Protein AF-A0A931EL12-F1 (afdb_monomer_lite)

pLDDT: mean 86.2, std 15.61, range [46.28, 98.62]

Structure (mmCIF, N/CA/C/O backbone):
data_AF-A0A931EL12-F1
#
_entry.id   AF-A0A931EL12-F1
#
loop_
_atom_site.group_PDB
_atom_site.id
_atom_site.type_symbol
_atom_site.label_atom_id
_atom_site.label_alt_id
_atom_site.label_comp_id
_atom_site.label_asym_id
_atom_site.label_entity_id
_atom_site.label_seq_id
_atom_site.pdbx_PDB_ins_code
_atom_site.Cartn_x
_atom_site.Cartn_y
_atom_site.Cartn_z
_atom_site.occupancy
_atom_site.B_iso_or_equiv
_atom_site.auth_seq_id
_atom_site.auth_comp_id
_atom_site.auth_asym_id
_atom_site.auth_atom_id
_atom_site.pdbx_PDB_model_num
ATOM 1 N N . MET A 1 1 ? -19.578 -13.852 19.126 1.00 72.12 1 MET A N 1
ATOM 2 C CA . MET A 1 1 ? -18.743 -13.034 20.044 1.00 72.12 1 MET A CA 1
ATOM 3 C C . MET A 1 1 ? -18.008 -11.890 19.328 1.00 72.12 1 MET A C 1
ATOM 5 O O . MET A 1 1 ? -18.066 -10.767 19.811 1.00 72.12 1 MET A O 1
ATOM 9 N N . ILE A 1 2 ? -17.387 -12.136 18.164 1.00 74.75 2 ILE A N 1
ATOM 10 C CA . ILE A 1 2 ? -16.619 -11.142 17.377 1.00 74.75 2 ILE A CA 1
ATOM 11 C C . ILE A 1 2 ? -17.469 -9.936 16.937 1.00 74.75 2 ILE A C 1
ATOM 13 O O . ILE A 1 2 ? -17.085 -8.797 17.186 1.00 74.75 2 ILE A O 1
ATOM 17 N N . LEU A 1 3 ? -18.669 -10.174 16.395 1.00 79.19 3 LEU A N 1
ATOM 18 C CA . LEU A 1 3 ? -19.558 -9.110 15.905 1.00 79.19 3 LEU A CA 1
ATOM 19 C C . LEU A 1 3 ? -19.953 -8.095 16.994 1.00 79.19 3 LEU A C 1
ATOM 21 O O . LEU A 1 3 ? -19.981 -6.896 16.745 1.00 79.19 3 LEU A O 1
ATOM 25 N N . LYS A 1 4 ? -20.195 -8.562 18.228 1.00 79.12 4 LYS A N 1
ATOM 26 C CA . LYS A 1 4 ? -20.533 -7.694 19.372 1.00 79.12 4 LYS A CA 1
ATOM 27 C C . LYS A 1 4 ? -19.355 -6.801 19.773 1.00 79.12 4 LYS A C 1
ATOM 29 O O . LYS A 1 4 ? -19.546 -5.616 20.028 1.00 79.12 4 LYS A O 1
ATOM 34 N N . ARG A 1 5 ? -18.136 -7.357 19.796 1.00 79.25 5 ARG A N 1
ATOM 35 C CA . ARG A 1 5 ? -16.899 -6.594 20.040 1.00 79.25 5 ARG A CA 1
ATOM 36 C C . ARG A 1 5 ? -16.675 -5.543 18.959 1.00 79.25 5 ARG A C 1
ATOM 38 O O . ARG A 1 5 ? -16.351 -4.407 19.284 1.00 79.25 5 ARG A O 1
ATOM 45 N N . TRP A 1 6 ? -16.895 -5.914 17.702 1.00 78.38 6 TRP A N 1
ATOM 46 C CA . TRP A 1 6 ? -16.749 -5.013 16.568 1.00 78.38 6 TRP A CA 1
ATOM 47 C C . TRP A 1 6 ? -17.763 -3.867 16.613 1.00 78.38 6 TRP A C 1
ATOM 49 O O . TRP A 1 6 ? -17.378 -2.706 16.555 1.00 78.38 6 TRP A O 1
ATOM 59 N N . PHE A 1 7 ? -19.041 -4.165 16.854 1.00 83.81 7 PHE A N 1
ATOM 60 C CA . PHE A 1 7 ? -20.078 -3.139 16.981 1.00 83.81 7 PHE A CA 1
ATOM 61 C C . PHE A 1 7 ? -19.820 -2.202 18.170 1.00 83.81 7 PHE A C 1
ATOM 63 O O . PHE A 1 7 ? -19.961 -0.987 18.055 1.00 83.81 7 PHE A O 1
ATOM 70 N N . SER A 1 8 ? -19.367 -2.751 19.303 1.00 81.19 8 SER A N 1
ATOM 71 C CA . SER A 1 8 ? -18.950 -1.953 20.461 1.00 81.19 8 SER A CA 1
ATOM 72 C C . SER A 1 8 ? -17.761 -1.048 20.138 1.00 81.19 8 SER A C 1
ATOM 74 O O . SER A 1 8 ? -17.713 0.085 20.613 1.00 81.19 8 SER A O 1
ATOM 76 N N . TYR A 1 9 ? -16.807 -1.534 19.345 1.00 82.31 9 TYR A N 1
ATOM 77 C CA . TYR A 1 9 ? -15.652 -0.761 18.911 1.00 82.31 9 TYR A CA 1
ATOM 78 C C . TYR A 1 9 ? -16.047 0.371 17.960 1.00 82.31 9 TYR A C 1
ATOM 80 O O . TYR A 1 9 ? -15.656 1.513 18.186 1.00 82.31 9 TYR A O 1
ATOM 88 N N . LEU A 1 10 ? -16.876 0.089 16.951 1.00 82.06 10 LEU A N 1
ATOM 89 C CA . LEU A 1 10 ? -17.378 1.112 16.032 1.00 82.06 10 LEU A CA 1
ATOM 90 C C . LEU A 1 10 ? -18.207 2.169 16.756 1.00 82.06 10 LEU A C 1
ATOM 92 O O . LEU A 1 10 ? -18.017 3.357 16.516 1.00 82.06 10 LEU A O 1
ATOM 96 N N . LYS A 1 11 ? -19.071 1.750 17.690 1.00 82.06 11 LYS A N 1
ATOM 97 C CA . LYS A 1 11 ? -19.834 2.678 18.529 1.00 82.06 11 LYS A CA 1
ATOM 98 C C . LYS A 1 11 ? -18.901 3.567 19.350 1.00 82.06 11 LYS A C 1
ATOM 100 O O . LYS A 1 11 ? -19.123 4.768 19.412 1.00 82.06 11 LYS A O 1
ATOM 105 N N . LYS A 1 12 ? -17.840 3.000 19.939 1.00 80.88 12 LYS A N 1
ATOM 106 C CA . LYS A 1 12 ? -16.823 3.778 20.662 1.00 80.88 12 LYS A CA 1
ATOM 107 C C . LYS A 1 12 ? -16.151 4.795 19.736 1.00 80.88 12 LYS A C 1
ATOM 109 O O . LYS A 1 12 ? -16.071 5.961 20.098 1.00 80.88 12 LYS A O 1
ATOM 114 N N . LEU A 1 13 ? -15.718 4.378 18.543 1.00 80.44 13 LEU A N 1
ATOM 115 C CA . LEU A 1 13 ? -15.063 5.272 17.588 1.00 80.44 13 LEU A CA 1
ATOM 116 C C . LEU A 1 13 ? -15.970 6.409 17.119 1.00 80.44 13 LEU A C 1
ATOM 118 O O . LEU A 1 13 ? -15.533 7.554 17.144 1.00 80.44 13 LEU A O 1
ATOM 122 N N . GLY A 1 14 ? -17.220 6.111 16.757 1.00 76.19 14 GLY A N 1
ATOM 123 C CA . GLY A 1 14 ? -18.193 7.116 16.319 1.00 76.19 14 GLY A CA 1
ATOM 124 C C . GLY A 1 14 ? -18.569 8.133 17.401 1.00 76.19 14 GLY A C 1
ATOM 125 O O . GLY A 1 14 ? -19.022 9.220 17.074 1.00 76.19 14 GLY A O 1
ATOM 126 N N . VAL A 1 15 ? -18.360 7.802 18.679 1.00 78.94 15 VAL A N 1
ATOM 127 C CA . VAL A 1 15 ? -18.506 8.749 19.798 1.00 78.94 15 VAL A CA 1
ATOM 128 C C . VAL A 1 15 ? -17.236 9.584 19.988 1.00 78.94 15 VAL A C 1
ATOM 130 O O . VAL A 1 15 ? -17.320 10.742 20.381 1.00 78.94 15 VAL A O 1
ATOM 133 N N . THR A 1 16 ? -16.055 9.017 19.722 1.00 79.62 16 THR A N 1
ATOM 134 C CA . THR A 1 16 ? -14.771 9.715 19.914 1.00 79.62 16 THR A CA 1
ATOM 135 C C . THR A 1 16 ? -14.327 10.570 18.732 1.00 79.62 16 THR A C 1
ATOM 137 O O . THR A 1 16 ? -13.485 11.445 18.909 1.00 79.62 16 THR A O 1
ATOM 140 N N . GLU A 1 17 ? -14.833 10.307 17.528 1.00 82.94 17 GLU A N 1
ATOM 141 C CA . GLU A 1 17 ? -14.405 10.986 16.307 1.00 82.94 17 GLU A CA 1
ATOM 142 C C . GLU A 1 17 ? -15.559 11.678 15.588 1.00 82.94 17 GLU A C 1
ATOM 144 O O . GLU A 1 17 ? -16.673 11.152 15.573 1.00 82.94 17 GLU A O 1
ATOM 149 N N . PRO A 1 18 ? -15.287 12.798 14.892 1.00 89.19 18 PRO A N 1
ATOM 150 C CA . PRO A 1 18 ? -16.234 13.352 13.936 1.00 89.19 18 PRO A CA 1
ATOM 151 C C . PRO A 1 18 ? -16.631 12.304 12.886 1.00 89.19 18 PRO A C 1
ATOM 153 O O . PRO A 1 18 ? -15.774 11.574 12.375 1.00 89.19 18 PRO A O 1
ATOM 156 N N . HIS A 1 19 ? -17.912 12.280 12.504 1.00 88.31 19 HIS A N 1
ATOM 157 C CA . HIS A 1 19 ? -18.461 11.330 11.526 1.00 88.31 19 HIS A CA 1
ATOM 158 C C . HIS A 1 19 ? -17.646 11.260 10.223 1.00 88.31 19 HIS A C 1
ATOM 160 O O . HIS A 1 19 ? -17.407 10.168 9.705 1.00 88.31 19 HIS A O 1
ATOM 166 N N . THR A 1 20 ? -17.162 12.402 9.726 1.00 91.00 20 THR A N 1
ATOM 167 C CA . THR A 1 20 ? -16.339 12.480 8.511 1.00 91.00 20 THR A CA 1
ATOM 16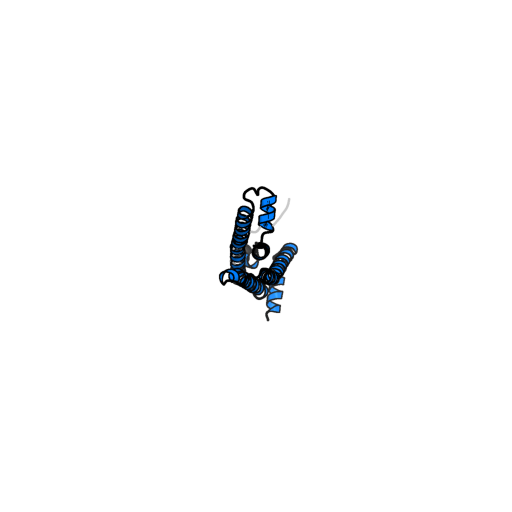8 C C . THR A 1 20 ? -15.018 11.726 8.656 1.00 91.00 20 THR A C 1
ATOM 170 O O . THR A 1 20 ? -14.672 10.931 7.788 1.00 91.00 20 THR A O 1
ATOM 173 N N . THR A 1 21 ? -14.286 11.916 9.759 1.00 91.94 21 THR A N 1
ATOM 174 C CA . THR A 1 21 ? -12.999 11.238 10.000 1.00 91.94 21 THR A CA 1
ATOM 175 C C . THR A 1 21 ? -13.186 9.730 10.105 1.00 91.94 21 THR A C 1
ATOM 177 O O . THR A 1 21 ? -12.439 8.967 9.489 1.00 91.94 21 THR A O 1
ATOM 180 N N . PHE A 1 22 ? -14.221 9.303 10.833 1.00 91.06 22 PHE A N 1
ATOM 181 C CA . PHE A 1 22 ? -14.584 7.896 10.938 1.00 91.06 22 PHE A CA 1
ATOM 182 C C . PHE A 1 22 ? -14.876 7.296 9.555 1.00 91.06 22 PHE A C 1
ATOM 184 O O . PHE A 1 22 ? -14.331 6.243 9.217 1.00 91.06 22 PHE A O 1
ATOM 191 N N . PHE A 1 23 ? -15.683 7.974 8.734 1.00 93.25 23 PHE A N 1
ATOM 192 C CA . PHE A 1 23 ? -16.016 7.523 7.383 1.00 93.25 23 PHE A CA 1
ATOM 193 C C . PHE A 1 23 ? -14.776 7.420 6.487 1.00 93.25 23 PHE A C 1
ATOM 195 O O . PHE A 1 23 ? -14.502 6.349 5.945 1.00 93.25 23 PHE A O 1
ATOM 202 N N . LEU A 1 24 ? -13.978 8.489 6.392 1.00 96.19 24 LEU A N 1
ATOM 203 C CA . LEU A 1 24 ? -12.773 8.530 5.556 1.00 96.19 24 LEU A CA 1
ATOM 204 C C . LEU A 1 24 ? -11.770 7.438 5.928 1.00 96.19 24 LEU A C 1
ATOM 206 O O . LEU A 1 24 ? -11.179 6.816 5.048 1.00 96.19 24 LEU A O 1
ATOM 210 N N . ARG A 1 25 ? -11.614 7.150 7.223 1.00 94.69 25 ARG A N 1
ATOM 211 C CA . ARG A 1 25 ? -10.752 6.068 7.698 1.00 94.69 25 ARG A CA 1
ATOM 212 C C . ARG A 1 25 ? -11.196 4.708 7.154 1.00 94.69 25 ARG A C 1
ATOM 214 O O . ARG A 1 25 ? -10.366 3.937 6.676 1.00 94.69 25 ARG A O 1
ATOM 221 N N . HIS A 1 26 ? -12.487 4.401 7.222 1.00 94.12 26 HIS A N 1
ATOM 222 C CA . HIS A 1 26 ? -13.002 3.113 6.754 1.00 94.12 26 HIS A CA 1
ATOM 223 C C . HIS A 1 26 ? -12.994 3.015 5.228 1.00 94.12 26 HIS A C 1
ATOM 225 O O . HIS A 1 26 ? -12.677 1.951 4.702 1.00 94.12 26 HIS A O 1
ATOM 231 N N . VAL A 1 27 ? -13.245 4.122 4.522 1.00 97.44 27 VAL A N 1
ATOM 232 C CA . VAL A 1 27 ? -13.061 4.197 3.066 1.00 97.44 27 VAL A CA 1
ATOM 233 C C . VAL A 1 27 ? -11.605 3.923 2.694 1.00 97.44 27 VAL A C 1
ATOM 235 O O . VAL A 1 27 ? -11.354 3.086 1.833 1.00 97.44 27 VAL A O 1
ATOM 238 N N . ALA A 1 28 ? -10.637 4.544 3.375 1.00 98.00 28 ALA A N 1
ATOM 239 C CA . ALA A 1 28 ? -9.219 4.289 3.130 1.00 98.00 28 ALA A CA 1
ATOM 240 C C . ALA A 1 28 ? -8.856 2.810 3.340 1.00 98.00 28 ALA A C 1
ATOM 242 O O . ALA A 1 28 ? -8.172 2.224 2.504 1.00 98.00 28 ALA A O 1
ATOM 243 N N . LEU A 1 29 ? -9.359 2.182 4.409 1.00 97.94 29 LEU A N 1
ATOM 244 C CA . LEU A 1 29 ? -9.127 0.758 4.668 1.00 97.94 29 LEU A CA 1
ATOM 245 C C . LEU A 1 29 ? -9.777 -0.146 3.606 1.00 97.94 29 LEU A C 1
ATOM 247 O O . LEU A 1 29 ? -9.169 -1.129 3.190 1.00 97.94 29 LEU A O 1
ATOM 251 N N . ALA A 1 30 ? -10.986 0.188 3.148 1.00 97.88 30 ALA A N 1
ATOM 252 C CA . ALA A 1 30 ? -11.682 -0.556 2.100 1.00 97.88 30 ALA A CA 1
ATOM 253 C C . ALA A 1 30 ? -10.955 -0.453 0.751 1.00 97.88 30 ALA A C 1
ATOM 255 O O . ALA A 1 30 ? -10.761 -1.464 0.080 1.00 97.88 30 ALA A O 1
ATOM 256 N N . LEU A 1 31 ? -10.491 0.746 0.385 1.00 98.38 31 LEU A N 1
ATOM 257 C CA . LEU A 1 31 ? -9.684 0.962 -0.816 1.00 98.38 31 LEU A CA 1
ATOM 258 C C . LEU A 1 31 ? -8.333 0.242 -0.727 1.00 98.38 31 LEU A C 1
ATOM 260 O O . LEU A 1 31 ? -7.896 -0.346 -1.714 1.00 98.38 31 LEU A O 1
ATOM 264 N N . ALA A 1 32 ? -7.699 0.229 0.451 1.00 98.31 32 ALA A N 1
ATOM 265 C CA . ALA A 1 32 ? -6.475 -0.535 0.685 1.00 98.31 32 ALA A CA 1
ATOM 266 C C . ALA A 1 32 ? -6.709 -2.039 0.485 1.00 98.31 32 ALA A C 1
ATOM 268 O O . ALA A 1 32 ? -5.911 -2.702 -0.172 1.00 98.31 32 ALA A O 1
ATOM 269 N N . LEU A 1 33 ? -7.817 -2.576 1.004 1.00 98.12 33 LEU A N 1
ATOM 270 C CA . LEU A 1 33 ? -8.162 -3.985 0.829 1.00 98.12 33 LEU A CA 1
ATOM 271 C C . LEU A 1 33 ? -8.435 -4.319 -0.637 1.00 98.12 33 LEU A C 1
ATOM 273 O O . LEU A 1 33 ? -7.902 -5.300 -1.143 1.00 98.12 33 LEU A O 1
ATOM 277 N N . LEU A 1 34 ? -9.226 -3.495 -1.328 1.00 98.12 34 LEU A N 1
ATOM 278 C CA . LEU A 1 34 ? -9.523 -3.688 -2.745 1.00 98.12 34 LEU A CA 1
ATOM 279 C C . LEU A 1 34 ? -8.237 -3.704 -3.581 1.00 98.12 34 LEU A C 1
ATOM 281 O O . LEU A 1 34 ? -8.016 -4.639 -4.346 1.00 98.12 34 LEU A O 1
ATOM 285 N N . ALA A 1 35 ? -7.360 -2.715 -3.393 1.00 97.62 35 ALA A N 1
ATOM 286 C CA . ALA A 1 35 ? -6.086 -2.651 -4.102 1.00 97.62 35 ALA A CA 1
ATOM 287 C C . ALA A 1 35 ? -5.178 -3.853 -3.772 1.00 97.62 35 ALA A C 1
ATOM 289 O O . ALA A 1 35 ? -4.585 -4.438 -4.680 1.00 97.62 35 ALA A O 1
ATOM 290 N N . ALA A 1 36 ? -5.113 -4.281 -2.506 1.00 97.56 36 ALA A N 1
ATOM 291 C CA . ALA A 1 36 ? -4.348 -5.461 -2.103 1.00 97.56 36 ALA A CA 1
ATOM 292 C C . ALA A 1 36 ? -4.868 -6.753 -2.756 1.00 97.56 36 ALA A C 1
ATOM 294 O O . ALA A 1 36 ? -4.066 -7.599 -3.136 1.00 97.56 36 ALA A O 1
ATOM 295 N N . LEU A 1 37 ? -6.186 -6.901 -2.925 1.00 96.62 37 LEU A N 1
ATOM 296 C CA . LEU A 1 37 ? -6.796 -8.067 -3.574 1.00 96.62 37 LEU A CA 1
ATOM 297 C C . LEU A 1 37 ? -6.643 -8.060 -5.101 1.00 96.62 37 LEU A C 1
ATOM 299 O O . LEU A 1 37 ? -6.545 -9.130 -5.699 1.00 96.62 37 LEU A O 1
ATOM 303 N N . LEU A 1 38 ? -6.596 -6.884 -5.732 1.00 95.94 38 LEU A N 1
ATOM 304 C CA . LEU A 1 38 ? -6.380 -6.761 -7.179 1.00 95.94 38 LEU A CA 1
ATOM 305 C C . LEU A 1 38 ? -4.901 -6.896 -7.575 1.00 95.94 38 LEU A C 1
ATOM 307 O O . LEU A 1 38 ? -4.600 -7.377 -8.663 1.00 95.94 38 LEU A O 1
ATOM 311 N N . THR A 1 39 ? -3.968 -6.546 -6.686 1.00 95.75 39 THR A N 1
ATOM 312 C CA . THR A 1 39 ? -2.523 -6.608 -6.970 1.00 95.75 39 THR A CA 1
ATOM 313 C C . THR A 1 39 ? -2.035 -8.002 -7.419 1.00 95.75 39 THR A C 1
ATOM 315 O O . THR A 1 39 ? -1.262 -8.066 -8.372 1.00 95.75 39 THR A O 1
ATOM 318 N N . PRO A 1 40 ? -2.459 -9.137 -6.822 1.00 94.75 40 PRO A N 1
ATOM 319 C CA . PRO A 1 40 ? -2.105 -10.468 -7.319 1.00 94.75 40 PRO A CA 1
ATOM 320 C C . PRO A 1 40 ? -2.467 -10.721 -8.781 1.00 94.75 40 PRO A C 1
ATOM 322 O O . PRO A 1 40 ? -1.719 -11.414 -9.463 1.00 94.75 40 PRO A O 1
ATOM 325 N N . VAL A 1 41 ? -3.582 -10.165 -9.269 1.00 93.62 41 VAL A N 1
ATOM 326 C CA . VAL A 1 41 ? -4.000 -10.312 -10.673 1.00 93.62 41 VAL A CA 1
ATOM 327 C C . VAL A 1 41 ? -2.969 -9.654 -11.589 1.00 93.62 41 VAL A C 1
ATOM 329 O O . VAL A 1 41 ? -2.480 -10.288 -12.522 1.00 93.62 41 VAL A O 1
ATOM 332 N N . GLU A 1 42 ? -2.557 -8.432 -11.251 1.00 92.06 42 GLU A N 1
ATOM 333 C CA . GLU A 1 42 ? -1.488 -7.709 -11.948 1.00 92.06 42 GLU A CA 1
ATOM 334 C C . GLU A 1 42 ? -0.152 -8.467 -11.898 1.00 92.06 42 GLU A C 1
ATOM 336 O O . GLU A 1 42 ? 0.523 -8.609 -12.916 1.00 92.06 42 GLU A O 1
ATOM 341 N N . LEU A 1 43 ? 0.227 -9.020 -10.738 1.00 92.81 43 LEU A N 1
ATOM 342 C CA . LEU A 1 43 ? 1.469 -9.795 -10.596 1.00 92.81 43 LEU A CA 1
ATOM 343 C C . LEU A 1 43 ? 1.472 -11.060 -11.465 1.00 92.81 43 LEU A C 1
ATOM 345 O O . LEU A 1 43 ? 2.505 -11.418 -12.035 1.00 92.81 43 LEU A O 1
ATOM 349 N N . VAL A 1 44 ? 0.327 -11.735 -11.581 1.00 92.62 44 VAL A N 1
ATOM 350 C CA . VAL A 1 44 ? 0.174 -12.913 -12.444 1.00 92.62 44 VAL A CA 1
ATOM 351 C C . VAL A 1 44 ? 0.268 -12.517 -13.917 1.00 92.62 44 VAL A C 1
ATOM 353 O O . VAL A 1 44 ? 1.012 -13.156 -14.662 1.00 92.62 44 VAL A O 1
ATOM 356 N N . PHE A 1 45 ? -0.411 -11.447 -14.339 1.00 90.31 45 PHE A N 1
ATOM 357 C CA . PHE A 1 45 ? -0.329 -10.949 -15.718 1.00 90.31 45 PHE A CA 1
ATOM 358 C C . PHE A 1 45 ? 1.078 -10.477 -16.090 1.00 90.31 45 PHE A C 1
ATOM 360 O O . PHE A 1 45 ? 1.547 -10.751 -17.195 1.00 90.31 45 PHE A O 1
ATOM 367 N N . ALA A 1 46 ? 1.803 -9.883 -15.143 1.00 88.19 46 ALA A N 1
ATOM 368 C CA . ALA A 1 46 ? 3.204 -9.508 -15.298 1.00 88.19 46 ALA A CA 1
ATOM 369 C C . ALA A 1 46 ? 4.186 -10.697 -15.201 1.00 88.19 46 ALA A C 1
ATOM 371 O O . ALA A 1 46 ? 5.399 -10.485 -15.216 1.00 88.19 46 ALA A O 1
ATOM 372 N N . LYS A 1 47 ? 3.693 -11.940 -15.074 1.00 88.94 47 LYS A N 1
ATOM 373 C CA . LYS A 1 47 ? 4.494 -13.168 -14.904 1.00 88.94 47 LYS A CA 1
ATOM 374 C C . LYS A 1 47 ? 5.541 -13.059 -13.792 1.00 88.94 47 LYS A C 1
ATOM 376 O O . LYS A 1 47 ? 6.640 -13.608 -13.888 1.00 88.94 47 LYS A O 1
ATOM 381 N N . HIS A 1 48 ? 5.194 -12.361 -12.714 1.00 86.12 48 HIS A N 1
ATOM 382 C CA . HIS A 1 48 ? 6.114 -11.972 -11.647 1.00 86.12 48 HIS A CA 1
ATOM 383 C C . HIS A 1 48 ? 6.413 -13.118 -10.660 1.00 86.12 48 HIS A C 1
ATOM 385 O O . HIS A 1 48 ? 6.479 -12.927 -9.454 1.00 86.12 48 HIS A O 1
ATOM 391 N N . TYR A 1 49 ? 6.561 -14.340 -11.169 1.00 87.06 49 TYR A N 1
ATOM 392 C CA . TYR A 1 49 ? 6.749 -15.573 -10.398 1.00 87.06 49 TYR A CA 1
ATOM 393 C C . TYR A 1 49 ? 7.863 -16.464 -10.973 1.00 87.06 49 TYR A C 1
ATOM 395 O O . TYR A 1 49 ? 8.035 -17.600 -10.542 1.00 87.06 49 TYR A O 1
ATOM 403 N N . ALA A 1 50 ? 8.629 -15.964 -11.950 1.00 85.00 50 ALA A N 1
ATOM 404 C CA . ALA A 1 50 ? 9.654 -16.742 -12.647 1.00 85.00 50 ALA A CA 1
ATOM 405 C C . ALA A 1 50 ? 10.919 -17.009 -11.808 1.00 85.00 50 ALA A C 1
ATOM 407 O O . ALA A 1 50 ? 11.672 -17.930 -12.112 1.00 85.00 50 ALA A O 1
ATOM 408 N N . GLN A 1 51 ? 11.177 -16.208 -10.769 1.00 87.12 51 GLN A N 1
ATOM 409 C CA . GLN A 1 51 ? 12.338 -16.350 -9.886 1.00 87.12 51 GLN A CA 1
ATOM 410 C C . GLN A 1 51 ? 11.929 -16.125 -8.422 1.00 87.12 51 GLN A C 1
ATOM 412 O O . GLN A 1 51 ? 11.021 -15.331 -8.171 1.00 87.12 51 GLN A O 1
ATOM 417 N N . PRO A 1 52 ? 12.607 -16.743 -7.434 1.00 84.25 52 PRO A N 1
ATOM 418 C CA . PRO A 1 52 ? 12.229 -16.622 -6.022 1.00 84.25 52 PRO A CA 1
ATOM 419 C C . PRO A 1 52 ? 12.185 -15.181 -5.496 1.00 84.25 52 PRO A C 1
ATOM 421 O O . PRO A 1 52 ? 11.312 -14.833 -4.707 1.00 84.25 52 PRO A O 1
ATOM 424 N N . THR A 1 53 ? 13.086 -14.314 -5.963 1.00 84.81 53 THR A N 1
ATOM 425 C CA . THR A 1 53 ? 13.112 -12.887 -5.595 1.00 84.81 53 THR A CA 1
ATOM 426 C C . THR A 1 53 ? 11.864 -12.132 -6.060 1.00 84.81 53 THR A C 1
ATOM 428 O O . THR A 1 53 ? 11.473 -11.155 -5.426 1.00 84.81 53 THR A O 1
ATOM 431 N N . MET A 1 54 ? 11.179 -12.611 -7.103 1.00 88.19 54 MET A N 1
ATOM 432 C CA . MET A 1 54 ? 9.920 -12.039 -7.594 1.00 88.19 54 MET A CA 1
ATOM 433 C C . MET A 1 54 ? 8.711 -12.431 -6.728 1.00 88.19 54 MET A C 1
ATOM 435 O O . MET A 1 54 ? 7.634 -11.866 -6.886 1.00 88.19 54 MET A O 1
ATOM 439 N N . LEU A 1 55 ? 8.874 -13.338 -5.755 1.00 93.25 55 LEU A N 1
ATOM 440 C CA . LEU A 1 55 ? 7.810 -13.701 -4.808 1.00 93.25 55 LEU A CA 1
ATOM 441 C C . LEU A 1 55 ? 7.658 -12.698 -3.655 1.00 93.25 55 LEU A C 1
ATOM 443 O O . LEU A 1 55 ? 6.649 -12.721 -2.949 1.00 93.25 55 LEU A O 1
ATOM 447 N N . ILE A 1 56 ? 8.622 -11.788 -3.476 1.00 93.56 56 ILE A N 1
ATOM 448 C CA . ILE A 1 56 ? 8.565 -10.715 -2.471 1.00 93.56 56 ILE A CA 1
ATOM 449 C C . ILE A 1 56 ? 7.242 -9.927 -2.542 1.00 93.56 56 ILE A C 1
ATOM 451 O O . ILE A 1 56 ? 6.579 -9.824 -1.509 1.00 93.56 56 ILE A O 1
ATOM 455 N N . PRO A 1 57 ? 6.785 -9.407 -3.701 1.00 93.50 57 PRO A N 1
ATOM 456 C CA . PRO A 1 57 ? 5.508 -8.699 -3.781 1.00 93.50 57 PRO A CA 1
ATOM 457 C C . PRO A 1 57 ? 4.299 -9.554 -3.374 1.00 93.50 57 PRO A C 1
ATOM 459 O O . PRO A 1 57 ? 3.392 -9.024 -2.741 1.00 93.50 57 PRO A O 1
ATOM 462 N N . PHE A 1 58 ? 4.289 -10.868 -3.628 1.00 95.38 58 PHE A N 1
ATOM 463 C CA . PHE A 1 58 ? 3.217 -11.749 -3.139 1.00 95.38 58 PHE A CA 1
ATOM 464 C C . PHE A 1 58 ? 3.215 -11.852 -1.610 1.00 95.38 58 PHE A C 1
ATOM 466 O O . PHE A 1 58 ? 2.155 -11.788 -0.986 1.00 95.38 58 PHE A O 1
ATOM 473 N N . ALA A 1 59 ? 4.396 -11.957 -0.995 1.00 95.94 59 ALA A N 1
ATOM 474 C CA . ALA A 1 59 ? 4.526 -11.945 0.458 1.00 95.94 59 ALA A CA 1
ATOM 475 C C . ALA A 1 59 ? 4.071 -10.602 1.056 1.00 95.94 59 ALA A C 1
ATOM 477 O O . ALA A 1 59 ? 3.379 -10.588 2.074 1.00 95.94 59 ALA A O 1
ATOM 478 N N . LEU A 1 60 ? 4.396 -9.482 0.401 1.00 96.44 60 LEU A N 1
ATOM 479 C CA . LEU A 1 60 ? 3.920 -8.152 0.788 1.00 96.44 60 LEU A CA 1
ATOM 480 C C . LEU A 1 60 ? 2.391 -8.043 0.672 1.00 96.44 60 LEU A C 1
ATOM 482 O O . LEU A 1 60 ? 1.749 -7.594 1.623 1.00 96.44 60 LEU A O 1
ATOM 486 N N . VAL A 1 61 ? 1.783 -8.518 -0.424 1.00 97.25 61 VAL A N 1
ATOM 487 C CA . VAL A 1 61 ? 0.315 -8.582 -0.552 1.00 97.25 61 VAL A CA 1
ATOM 488 C C . VAL A 1 61 ? -0.284 -9.380 0.604 1.00 97.25 61 VAL A C 1
ATOM 490 O O . VAL A 1 61 ? -1.161 -8.871 1.303 1.00 97.25 61 VAL A O 1
ATOM 493 N N . LEU A 1 62 ? 0.200 -10.600 0.845 1.00 97.75 62 LEU A N 1
ATOM 494 C CA . LEU A 1 62 ? -0.320 -11.458 1.908 1.00 97.75 62 LEU A CA 1
ATOM 495 C C . LEU A 1 62 ? -0.216 -10.775 3.275 1.00 97.75 62 LEU A C 1
ATOM 497 O O . LEU A 1 62 ? -1.190 -10.735 4.026 1.00 97.75 62 LEU A O 1
ATOM 501 N N . LEU A 1 63 ? 0.942 -10.185 3.573 1.00 97.81 63 LEU A N 1
ATOM 502 C CA . LEU A 1 63 ? 1.176 -9.453 4.810 1.00 97.81 63 LEU A CA 1
ATOM 503 C C . LEU A 1 63 ? 0.204 -8.271 4.961 1.00 97.81 63 LEU A C 1
ATOM 505 O O . LEU A 1 63 ? -0.313 -8.035 6.055 1.00 97.81 63 LEU A O 1
ATOM 509 N N . SER A 1 64 ? -0.093 -7.561 3.869 1.00 97.56 64 SER A N 1
ATOM 510 C CA . SER A 1 64 ? -1.056 -6.458 3.874 1.00 97.56 64 SER A CA 1
ATOM 511 C C . SER A 1 64 ? -2.484 -6.935 4.158 1.00 97.56 64 SER A C 1
ATOM 513 O O . SER A 1 64 ? -3.144 -6.374 5.032 1.00 97.56 64 SER A O 1
ATOM 515 N N . VAL A 1 65 ? -2.933 -8.021 3.515 1.00 98.19 65 VAL A N 1
ATOM 516 C CA . VAL A 1 65 ? -4.270 -8.601 3.711 1.00 98.19 65 VAL A CA 1
ATOM 517 C C . VAL A 1 65 ? -4.420 -9.105 5.142 1.00 98.19 65 VAL A C 1
ATOM 519 O O . VAL A 1 65 ? -5.383 -8.749 5.818 1.00 98.19 65 VAL A O 1
ATOM 522 N N . VAL A 1 66 ? -3.442 -9.860 5.651 1.00 98.12 66 VAL A N 1
ATOM 523 C CA . VAL A 1 66 ? -3.436 -10.335 7.043 1.00 98.12 66 VAL A CA 1
ATOM 524 C C . VAL A 1 66 ? -3.469 -9.160 8.022 1.00 98.12 66 VAL A C 1
ATOM 526 O O . VAL A 1 66 ? -4.226 -9.192 8.992 1.00 98.12 66 VAL A O 1
ATOM 529 N N . GLY A 1 67 ? -2.708 -8.096 7.755 1.00 97.75 67 GLY A N 1
ATOM 530 C CA . GLY A 1 67 ? -2.728 -6.876 8.558 1.00 97.75 67 GLY A CA 1
ATOM 531 C C . GLY A 1 67 ? -4.106 -6.205 8.588 1.00 97.75 67 GLY A C 1
ATOM 532 O O . GLY A 1 67 ? -4.601 -5.880 9.670 1.00 97.75 67 GLY A O 1
ATOM 533 N N . ILE A 1 68 ? -4.736 -6.031 7.420 1.00 97.75 68 ILE A N 1
ATOM 534 C CA . ILE A 1 68 ? -6.072 -5.431 7.285 1.00 97.75 68 ILE A CA 1
ATOM 535 C C . ILE A 1 68 ? -7.110 -6.278 8.027 1.00 97.75 68 ILE A C 1
ATOM 537 O O . ILE A 1 68 ? -7.865 -5.758 8.847 1.00 97.75 68 ILE A O 1
ATOM 541 N N . LEU A 1 69 ? -7.120 -7.593 7.804 1.00 96.50 69 LEU A N 1
ATOM 542 C CA . LEU A 1 69 ? -8.026 -8.502 8.504 1.00 96.50 69 LEU A CA 1
ATOM 543 C C . LEU A 1 69 ? -7.788 -8.470 10.019 1.00 96.50 69 LEU A C 1
ATOM 545 O O . LEU A 1 69 ? -8.742 -8.459 10.795 1.00 96.50 69 LEU A O 1
ATOM 549 N N . GLY A 1 70 ? -6.530 -8.372 10.451 1.00 96.25 70 GLY A N 1
ATOM 550 C CA . GLY A 1 70 ? -6.164 -8.222 11.854 1.00 96.25 70 GLY A CA 1
ATOM 551 C C . GLY A 1 70 ? -6.846 -7.022 12.513 1.00 96.25 70 GLY A C 1
ATOM 552 O O . GLY A 1 70 ? -7.472 -7.179 13.564 1.00 96.25 70 GLY A O 1
ATOM 553 N N . VAL A 1 71 ? -6.780 -5.835 11.897 1.00 95.81 71 VAL A N 1
ATOM 554 C CA . VAL A 1 71 ? -7.450 -4.639 12.441 1.00 95.81 71 VAL A CA 1
ATOM 555 C C . VAL A 1 71 ? -8.969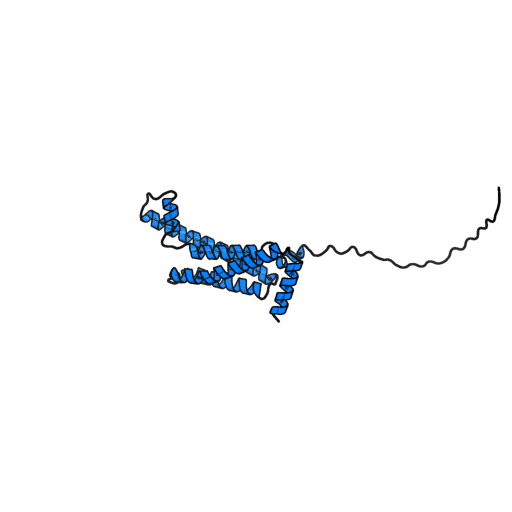 -4.705 12.312 1.00 95.81 71 VAL A C 1
ATOM 557 O O . VAL A 1 71 ? -9.658 -4.242 13.214 1.00 95.81 71 VAL A O 1
ATOM 560 N N . VAL A 1 72 ? -9.508 -5.336 11.265 1.00 93.75 72 VAL A N 1
ATOM 561 C CA . VAL A 1 72 ? -10.960 -5.532 11.119 1.00 93.75 72 VAL A CA 1
ATOM 562 C C . VAL A 1 72 ? -11.507 -6.428 12.232 1.00 93.75 72 VAL A C 1
ATOM 564 O O . VAL A 1 72 ? -12.517 -6.092 12.845 1.00 93.75 72 VAL A O 1
ATOM 567 N N . PHE A 1 73 ? -10.846 -7.546 12.538 1.00 93.25 73 PHE A N 1
ATOM 568 C CA . PHE A 1 73 ? -11.359 -8.517 13.508 1.00 93.25 73 PHE A CA 1
ATOM 569 C C . PHE A 1 73 ? -10.981 -8.212 14.959 1.00 93.25 73 PHE A C 1
ATOM 571 O O . PHE A 1 73 ? -11.733 -8.558 15.874 1.00 93.25 73 PHE A O 1
ATOM 578 N N . ASN A 1 74 ? -9.831 -7.578 15.198 1.00 92.00 74 ASN A N 1
ATOM 579 C CA . ASN A 1 74 ? -9.352 -7.282 16.544 1.00 92.00 74 ASN A CA 1
ATOM 580 C C . ASN A 1 74 ? -8.607 -5.937 16.608 1.00 92.00 74 ASN A C 1
ATOM 582 O O . ASN A 1 74 ? -7.376 -5.922 16.721 1.00 92.00 74 ASN A O 1
ATOM 586 N N . PRO A 1 75 ? -9.322 -4.799 16.598 1.00 90.19 75 PRO A N 1
ATOM 587 C CA . PRO A 1 75 ? -8.726 -3.463 16.570 1.00 90.19 75 PRO A CA 1
ATOM 588 C C . PRO A 1 75 ? -8.187 -3.005 17.942 1.00 90.19 75 PRO A C 1
ATOM 590 O O . PRO A 1 75 ? -8.533 -1.948 18.474 1.00 90.19 75 PRO A O 1
ATOM 593 N N . SER A 1 76 ? -7.317 -3.812 18.545 1.00 91.38 76 SER A N 1
ATOM 594 C CA . SER A 1 76 ? -6.608 -3.463 19.775 1.00 91.38 76 SER A CA 1
ATOM 595 C C . SER A 1 76 ? -5.477 -2.464 19.505 1.00 91.38 76 SER A C 1
ATOM 597 O O . SER A 1 76 ? -4.944 -2.376 18.397 1.00 91.38 76 SER A O 1
ATOM 599 N N . ARG A 1 77 ? -5.015 -1.755 20.542 1.00 93.12 77 ARG A N 1
ATOM 600 C CA . ARG A 1 77 ? -3.856 -0.847 20.445 1.00 93.12 77 ARG A CA 1
ATOM 601 C C . ARG A 1 77 ? -2.573 -1.547 19.980 1.00 93.12 77 ARG A C 1
ATOM 603 O O . ARG A 1 77 ? -1.695 -0.901 19.409 1.00 93.12 77 ARG A O 1
ATOM 610 N N . GLN A 1 78 ? -2.410 -2.835 20.279 1.00 94.81 78 GLN A N 1
ATOM 611 C CA . GLN A 1 78 ? -1.269 -3.619 19.797 1.00 94.81 78 GLN A CA 1
ATOM 612 C C . GLN A 1 78 ? -1.437 -3.952 18.314 1.00 94.81 78 GLN A C 1
ATOM 614 O O . GLN A 1 78 ? -0.531 -3.671 17.535 1.00 94.81 78 GLN A O 1
ATOM 619 N N . THR A 1 79 ? -2.617 -4.434 17.915 1.00 95.69 79 THR A N 1
ATOM 620 C CA . THR A 1 79 ? -2.933 -4.744 16.514 1.00 95.69 79 THR A CA 1
ATOM 621 C C . THR A 1 79 ? -2.774 -3.520 15.618 1.00 95.69 79 THR A C 1
ATOM 623 O O . THR A 1 79 ? -2.120 -3.599 14.588 1.00 95.69 79 THR A O 1
ATOM 626 N N . LEU A 1 80 ? -3.288 -2.359 16.038 1.00 96.88 80 LEU A N 1
ATOM 627 C CA . LEU A 1 80 ? -3.164 -1.101 15.295 1.00 96.88 80 LEU A CA 1
ATOM 628 C C . LEU A 1 80 ? -1.703 -0.643 15.148 1.00 96.88 80 LEU A C 1
ATOM 630 O O . LEU A 1 80 ? -1.335 -0.087 14.115 1.00 96.88 80 LEU A O 1
ATOM 634 N N . ARG A 1 81 ? -0.857 -0.874 16.163 1.00 97.25 81 ARG A N 1
ATOM 635 C CA . ARG A 1 81 ? 0.581 -0.562 16.089 1.00 97.25 81 ARG A CA 1
ATOM 636 C C . ARG A 1 81 ? 1.309 -1.495 15.133 1.00 97.25 81 ARG A C 1
ATOM 638 O O . ARG A 1 81 ? 2.075 -1.013 14.308 1.00 97.25 81 ARG A O 1
ATOM 645 N N . LEU A 1 82 ? 1.063 -2.801 15.236 1.00 97.56 82 LEU A N 1
ATOM 646 C CA . LEU A 1 82 ? 1.649 -3.782 14.327 1.00 97.56 82 LEU A CA 1
ATOM 647 C C . LEU A 1 82 ? 1.218 -3.505 12.885 1.00 97.56 82 LEU A C 1
ATOM 649 O O . LEU A 1 82 ? 2.062 -3.442 12.000 1.00 97.56 82 LEU A O 1
ATOM 653 N N . PHE A 1 83 ? -0.071 -3.243 12.670 1.00 98.31 83 PHE A N 1
ATOM 654 C CA . PHE A 1 83 ? -0.608 -2.847 11.375 1.00 98.31 83 PHE A CA 1
ATOM 655 C C . PHE A 1 83 ? 0.088 -1.599 10.826 1.00 98.31 83 PHE A C 1
ATOM 657 O O . PHE A 1 83 ? 0.546 -1.621 9.691 1.00 98.31 83 PHE A O 1
ATOM 664 N N . ARG A 1 84 ? 0.264 -0.541 11.633 1.00 98.44 84 ARG A N 1
ATOM 665 C CA . ARG A 1 84 ? 1.003 0.661 11.209 1.00 98.44 84 ARG A CA 1
ATOM 666 C C . ARG A 1 84 ? 2.423 0.329 10.738 1.00 98.44 84 ARG A C 1
ATOM 668 O O . ARG A 1 84 ? 2.843 0.835 9.702 1.00 98.44 84 ARG A O 1
ATOM 675 N N . TRP A 1 85 ? 3.151 -0.506 11.480 1.00 98.38 85 TRP A N 1
ATOM 676 C CA . TRP A 1 85 ? 4.502 -0.922 11.094 1.00 98.38 85 TRP A CA 1
ATOM 677 C C . TRP A 1 85 ? 4.511 -1.732 9.802 1.00 98.38 85 TRP A C 1
ATOM 679 O O . TRP A 1 85 ? 5.319 -1.452 8.922 1.00 98.38 85 TRP A O 1
ATOM 689 N N . VAL A 1 86 ? 3.579 -2.677 9.661 1.00 98.19 86 VAL A N 1
ATOM 690 C CA . VAL A 1 86 ? 3.402 -3.462 8.435 1.00 98.19 86 VAL A CA 1
ATOM 691 C C . VAL A 1 86 ? 3.135 -2.550 7.240 1.00 98.19 86 VAL A C 1
ATOM 693 O O . VAL A 1 86 ? 3.794 -2.695 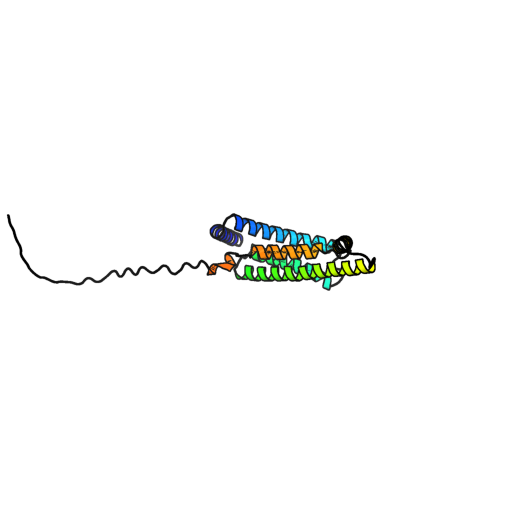6.219 1.00 98.19 86 VAL A O 1
ATOM 696 N N . MET A 1 87 ? 2.230 -1.578 7.364 1.00 98.50 87 MET A N 1
ATOM 697 C CA . MET A 1 87 ? 1.906 -0.641 6.282 1.00 98.50 87 MET A CA 1
ATOM 698 C C . MET A 1 87 ? 3.089 0.273 5.928 1.00 98.50 87 MET A C 1
ATOM 700 O O . MET A 1 87 ? 3.304 0.570 4.755 1.00 98.50 87 MET A O 1
ATOM 704 N N . GLY A 1 88 ? 3.896 0.670 6.919 1.00 98.50 88 GLY A N 1
ATOM 705 C CA . GLY A 1 88 ? 5.146 1.403 6.695 1.00 98.50 88 GLY A CA 1
ATOM 706 C C . GLY A 1 88 ? 6.196 0.576 5.950 1.00 98.50 88 GLY A C 1
ATOM 707 O O . GLY A 1 88 ? 6.773 1.056 4.976 1.00 98.50 88 GLY A O 1
ATOM 708 N N . LEU A 1 89 ? 6.399 -0.683 6.354 1.00 97.94 89 LEU A N 1
ATOM 709 C CA . LEU A 1 89 ? 7.272 -1.624 5.647 1.00 97.94 89 LEU A CA 1
ATOM 710 C C . LEU A 1 89 ? 6.791 -1.843 4.208 1.00 97.94 89 LEU A C 1
ATOM 712 O O . LEU A 1 89 ? 7.598 -1.816 3.282 1.00 97.94 89 LEU A O 1
ATOM 716 N N . LEU A 1 90 ? 5.479 -2.013 4.027 1.00 97.50 90 LEU A N 1
ATOM 717 C CA . LEU A 1 90 ? 4.846 -2.181 2.725 1.00 97.50 90 LEU A CA 1
ATOM 718 C C . LEU A 1 90 ? 5.127 -0.979 1.822 1.00 97.50 90 LEU A C 1
ATOM 720 O O . LEU A 1 90 ? 5.578 -1.157 0.696 1.00 97.50 90 LEU A O 1
ATOM 724 N N . PHE A 1 91 ? 4.919 0.239 2.330 1.00 98.44 91 PHE A N 1
ATOM 725 C CA . PHE A 1 91 ? 5.174 1.471 1.589 1.00 98.44 91 PHE A CA 1
ATOM 726 C C . PHE A 1 91 ? 6.642 1.588 1.164 1.00 98.44 91 PHE A C 1
ATOM 728 O O . PHE A 1 91 ? 6.920 1.785 -0.017 1.00 98.44 91 PHE A O 1
ATOM 735 N N . ILE A 1 92 ? 7.579 1.408 2.100 1.00 98.25 92 ILE A N 1
ATOM 736 C CA . ILE A 1 92 ? 9.017 1.529 1.821 1.00 98.25 92 ILE A CA 1
ATOM 737 C C . ILE A 1 92 ? 9.469 0.453 0.828 1.00 98.25 92 ILE A C 1
ATOM 739 O O . ILE A 1 92 ? 10.096 0.773 -0.180 1.00 98.25 92 ILE A O 1
ATOM 743 N N . GLY A 1 93 ? 9.124 -0.813 1.077 1.00 96.19 93 GLY A N 1
ATOM 744 C CA . GLY A 1 93 ? 9.498 -1.924 0.200 1.00 96.19 93 GLY A CA 1
ATOM 745 C C . GLY A 1 93 ? 8.940 -1.763 -1.213 1.00 96.19 93 GLY A C 1
ATOM 746 O O . GLY A 1 93 ? 9.638 -2.011 -2.194 1.00 96.19 93 GLY A O 1
ATOM 747 N N . SER A 1 94 ? 7.710 -1.266 -1.330 1.00 96.19 94 SER A N 1
ATOM 748 C CA . SER A 1 94 ? 7.064 -1.065 -2.628 1.00 96.19 94 SER A CA 1
ATOM 749 C C . SER A 1 94 ? 7.608 0.155 -3.371 1.00 96.19 94 SER A C 1
ATOM 751 O O . SER A 1 94 ? 7.787 0.089 -4.583 1.00 96.19 94 SER A O 1
ATOM 753 N N . ALA A 1 95 ? 7.966 1.235 -2.667 1.00 96.69 95 ALA A N 1
ATOM 754 C CA . ALA A 1 95 ? 8.657 2.381 -3.261 1.00 96.69 95 ALA A CA 1
ATOM 755 C C . ALA A 1 95 ? 10.038 1.992 -3.820 1.00 96.69 95 ALA A C 1
ATOM 757 O O . ALA A 1 95 ? 10.406 2.411 -4.918 1.00 96.69 95 ALA A O 1
ATOM 758 N N . ILE A 1 96 ? 10.772 1.130 -3.105 1.00 96.50 96 ILE A N 1
ATOM 759 C CA . ILE A 1 96 ? 12.018 0.529 -3.603 1.00 96.50 96 ILE A CA 1
ATOM 760 C C . ILE A 1 96 ? 11.742 -0.316 -4.859 1.00 96.50 96 ILE A C 1
ATOM 762 O O . ILE A 1 96 ? 12.483 -0.223 -5.837 1.00 96.50 96 ILE A O 1
ATOM 766 N N . GLY A 1 97 ? 10.654 -1.093 -4.868 1.00 94.38 97 GLY A N 1
ATOM 767 C CA . GLY A 1 97 ? 10.206 -1.842 -6.045 1.00 94.38 97 GLY A CA 1
ATOM 768 C C . GLY A 1 97 ? 9.953 -0.942 -7.258 1.00 94.38 97 GLY A C 1
ATOM 769 O O . GLY A 1 97 ? 10.506 -1.190 -8.327 1.00 94.38 97 GLY A O 1
ATOM 770 N N . VAL A 1 98 ? 9.197 0.149 -7.089 1.00 95.88 98 VAL A N 1
ATOM 771 C CA . VAL A 1 98 ? 8.975 1.149 -8.150 1.00 95.88 98 VAL A CA 1
ATOM 772 C C . VAL A 1 98 ? 10.308 1.669 -8.684 1.00 95.88 98 VAL A C 1
ATOM 774 O O . VAL A 1 98 ? 10.519 1.677 -9.894 1.00 95.88 98 VAL A O 1
ATOM 777 N N . PHE A 1 99 ? 11.237 2.045 -7.800 1.00 96.44 99 PHE A N 1
ATOM 778 C CA . PHE A 1 99 ? 12.555 2.526 -8.208 1.00 96.44 99 PHE A CA 1
ATOM 779 C C . PHE A 1 99 ? 13.309 1.510 -9.078 1.00 96.44 99 PHE A C 1
ATOM 781 O O . PHE A 1 99 ? 13.839 1.887 -10.124 1.00 96.44 99 PHE A O 1
ATOM 788 N N . PHE A 1 100 ? 13.339 0.230 -8.696 1.00 94.94 100 PHE A N 1
ATOM 789 C CA . PHE A 1 100 ? 14.023 -0.794 -9.491 1.00 94.94 100 PHE A CA 1
ATOM 790 C C . PHE A 1 100 ? 13.377 -1.019 -10.859 1.00 94.94 100 PHE A C 1
ATOM 792 O O . PHE A 1 100 ? 14.103 -1.154 -11.843 1.00 94.94 100 PHE A O 1
ATOM 799 N N . HIS A 1 101 ? 12.046 -0.992 -10.946 1.00 94.56 101 HIS A N 1
ATOM 800 C CA . HIS A 1 101 ? 11.337 -1.108 -12.222 1.00 94.56 101 HIS A CA 1
ATOM 801 C C . HIS A 1 101 ? 11.638 0.074 -13.154 1.00 94.56 101 HIS A C 1
ATOM 803 O O . HIS A 1 101 ? 12.023 -0.129 -14.305 1.00 94.56 101 HIS A O 1
ATOM 809 N N . LEU A 1 102 ? 11.564 1.308 -12.644 1.00 95.94 102 LEU A N 1
ATOM 810 C CA . LEU A 1 102 ? 11.873 2.505 -13.433 1.00 95.94 102 LEU A CA 1
ATOM 811 C C . LEU A 1 102 ? 13.345 2.544 -13.855 1.00 95.94 102 LEU A C 1
ATOM 813 O O . LEU A 1 102 ? 13.657 2.882 -14.994 1.00 95.94 102 LEU A O 1
ATOM 817 N N . ARG A 1 103 ? 14.264 2.160 -12.961 1.00 96.06 103 ARG A N 1
ATOM 818 C CA . ARG A 1 103 ? 15.695 2.074 -13.279 1.00 96.06 103 ARG A CA 1
ATOM 819 C C . ARG A 1 103 ? 15.969 1.040 -14.374 1.00 96.06 103 ARG A C 1
ATOM 821 O O . ARG A 1 103 ? 16.796 1.304 -15.241 1.00 96.06 103 ARG A O 1
ATOM 828 N N . GLY A 1 104 ? 15.289 -0.105 -14.337 1.00 94.81 104 GLY A N 1
ATOM 829 C CA . GLY A 1 104 ? 15.384 -1.129 -15.378 1.00 94.81 104 GLY A CA 1
ATOM 830 C C . GLY A 1 104 ? 14.911 -0.608 -16.734 1.00 94.81 104 GLY A C 1
ATOM 831 O O . GLY A 1 104 ? 15.651 -0.694 -17.711 1.00 94.81 104 GLY A O 1
ATOM 832 N N . ASN A 1 105 ? 13.732 0.019 -16.779 1.00 95.88 105 ASN A N 1
ATOM 833 C CA . ASN A 1 105 ? 13.206 0.602 -18.016 1.00 95.88 105 ASN A CA 1
ATOM 834 C C . ASN A 1 105 ? 14.104 1.722 -18.558 1.00 95.88 105 ASN A C 1
ATOM 836 O O . ASN A 1 105 ? 14.299 1.817 -19.763 1.00 95.88 105 ASN A O 1
ATOM 840 N N . LEU A 1 106 ? 14.699 2.537 -17.681 1.00 96.75 106 LEU A N 1
ATOM 841 C CA . LEU A 1 106 ? 15.653 3.578 -18.072 1.00 96.75 106 LEU A CA 1
ATOM 842 C C . LEU A 1 106 ? 16.909 3.005 -18.731 1.00 96.75 106 LEU A C 1
ATOM 844 O O . LEU A 1 106 ? 17.365 3.561 -19.728 1.00 96.75 106 LEU A O 1
ATOM 848 N N . ALA A 1 107 ? 17.462 1.921 -18.182 1.00 96.12 107 ALA A N 1
ATOM 849 C CA . ALA A 1 107 ? 18.616 1.253 -18.774 1.00 96.12 107 ALA A CA 1
ATOM 850 C C . ALA A 1 107 ? 18.278 0.736 -20.179 1.00 96.12 107 ALA A C 1
ATOM 852 O O . ALA A 1 107 ? 18.962 1.084 -21.133 1.00 96.12 107 ALA A O 1
ATOM 853 N N . VAL A 1 108 ? 17.152 0.030 -20.323 1.00 96.06 108 VAL A N 1
ATOM 854 C CA . VAL A 1 108 ? 16.696 -0.494 -21.621 1.00 96.06 108 VAL A CA 1
ATOM 855 C C . VAL A 1 108 ? 16.434 0.626 -22.630 1.00 96.06 108 VAL A C 1
ATOM 857 O O . VAL A 1 108 ? 16.873 0.535 -23.771 1.00 96.06 108 VAL A O 1
ATOM 860 N N . ALA A 1 109 ? 15.758 1.705 -22.226 1.00 96.25 109 ALA A N 1
ATOM 861 C CA . ALA A 1 109 ? 15.487 2.833 -23.115 1.00 96.25 109 ALA A CA 1
ATOM 862 C C . ALA A 1 109 ? 16.788 3.464 -23.640 1.00 96.25 109 ALA A C 1
ATOM 864 O O . ALA A 1 109 ? 16.895 3.764 -24.825 1.00 96.25 109 ALA A O 1
ATOM 865 N N . ARG A 1 110 ? 17.794 3.625 -22.771 1.00 95.69 110 ARG A N 1
ATOM 866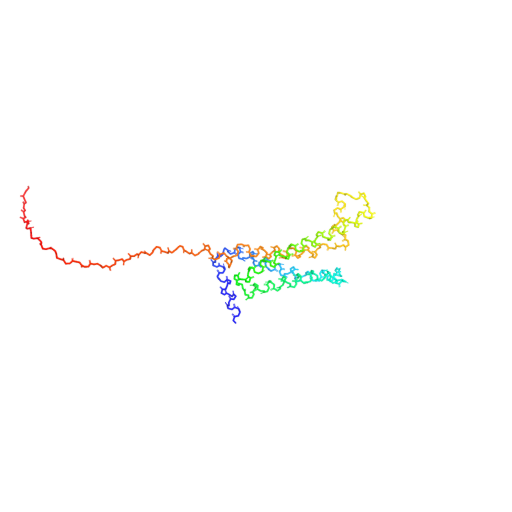 C CA . ARG A 1 110 ? 19.106 4.178 -23.143 1.00 95.69 110 ARG A CA 1
ATOM 867 C C . ARG A 1 110 ? 19.955 3.215 -23.973 1.00 95.69 110 ARG A C 1
ATOM 869 O O . ARG A 1 110 ? 20.741 3.696 -24.782 1.00 95.69 110 ARG A O 1
ATOM 876 N N . ASP A 1 111 ? 19.788 1.907 -23.793 1.00 96.44 111 ASP A N 1
ATOM 877 C CA . ASP A 1 111 ? 20.437 0.888 -24.625 1.00 96.44 111 ASP A CA 1
ATOM 878 C C . ASP A 1 111 ? 19.868 0.884 -26.053 1.00 96.44 111 ASP A C 1
ATOM 880 O O . ASP A 1 111 ? 20.606 0.662 -27.011 1.00 96.44 111 ASP A O 1
ATOM 884 N N . ILE A 1 112 ? 18.565 1.155 -26.203 1.00 96.19 112 ILE A N 1
ATOM 885 C CA . ILE A 1 112 ? 17.891 1.259 -27.506 1.00 96.19 112 ILE A CA 1
ATOM 886 C C . ILE A 1 112 ? 18.242 2.578 -28.206 1.00 96.19 112 ILE A C 1
ATOM 888 O O . ILE A 1 112 ? 18.596 2.574 -29.383 1.00 96.19 112 ILE A O 1
ATOM 892 N N . ASP A 1 113 ? 18.134 3.704 -27.498 1.00 96.25 113 ASP A N 1
ATOM 893 C CA . ASP A 1 113 ? 18.459 5.028 -28.027 1.00 96.25 113 ASP A CA 1
ATOM 894 C C . ASP A 1 113 ? 19.131 5.901 -26.946 1.00 96.25 113 ASP A C 1
ATOM 896 O O . ASP A 1 113 ? 18.461 6.472 -26.072 1.00 96.25 113 ASP A O 1
ATOM 900 N N . PRO A 1 114 ? 20.465 6.077 -27.022 1.00 95.31 114 PRO A N 1
ATOM 901 C CA . PRO A 1 114 ? 21.214 6.906 -26.081 1.00 95.31 114 PRO A CA 1
ATOM 902 C C . PRO A 1 114 ? 20.833 8.393 -26.110 1.00 95.31 114 PRO A C 1
ATOM 904 O O . PRO A 1 114 ? 21.141 9.118 -25.162 1.00 95.31 114 PRO A O 1
ATOM 907 N N . THR A 1 115 ? 20.184 8.865 -27.179 1.00 96.81 115 THR A N 1
ATOM 908 C CA . THR A 1 115 ? 19.806 10.275 -27.363 1.00 96.81 115 THR A CA 1
ATOM 909 C C . THR A 1 115 ? 18.458 10.625 -26.720 1.00 96.81 115 THR A C 1
ATOM 911 O O . THR A 1 115 ? 18.124 11.810 -26.587 1.00 96.81 115 THR A O 1
ATOM 914 N N . LEU A 1 116 ? 17.700 9.622 -26.245 1.00 95.19 116 LEU A N 1
ATOM 915 C CA . LEU A 1 116 ? 16.429 9.829 -25.550 1.00 95.19 116 LEU A CA 1
ATOM 916 C C . LEU A 1 116 ? 16.592 10.730 -24.320 1.00 95.19 116 LEU A C 1
ATOM 918 O O . LEU A 1 116 ? 17.366 10.471 -23.390 1.00 95.19 116 LEU A O 1
ATOM 922 N N . SER A 1 117 ? 15.779 11.783 -24.285 1.00 95.88 117 SER A N 1
ATOM 923 C CA . SER A 1 117 ? 15.766 12.784 -23.221 1.00 95.88 117 SER A CA 1
ATOM 924 C C . SER A 1 117 ? 14.370 13.393 -23.019 1.00 95.88 117 SER A C 1
ATOM 926 O O . SER A 1 117 ? 13.433 13.143 -23.785 1.00 95.88 117 SER A O 1
ATOM 928 N N . GLY A 1 118 ? 14.217 14.170 -21.942 1.00 95.69 118 GLY A N 1
ATOM 929 C CA . GLY A 1 118 ? 12.990 14.905 -21.628 1.00 95.69 118 GLY A CA 1
ATOM 930 C C . GLY A 1 118 ? 11.753 14.015 -21.464 1.00 95.69 118 GLY A C 1
ATOM 931 O O . GLY A 1 118 ? 11.816 12.933 -20.880 1.00 95.69 118 GLY A O 1
ATOM 932 N N . LEU A 1 119 ? 10.615 14.485 -21.987 1.00 97.19 119 LEU A N 1
ATOM 933 C CA . LEU A 1 119 ? 9.324 13.794 -21.876 1.00 97.19 119 LEU A CA 1
ATOM 934 C C . LEU A 1 119 ? 9.282 12.459 -22.625 1.00 97.19 119 LEU A C 1
ATOM 936 O O . LEU A 1 119 ? 8.590 11.549 -22.182 1.00 97.19 119 LEU A O 1
ATOM 940 N N . LYS A 1 120 ? 10.036 12.324 -23.724 1.00 96.00 120 LYS A N 1
ATOM 941 C CA . LYS A 1 120 ? 10.116 11.060 -24.469 1.00 96.00 120 LYS A CA 1
ATOM 942 C C . LYS A 1 120 ? 10.754 9.974 -23.612 1.00 96.00 120 LYS A C 1
ATOM 944 O O . LYS A 1 120 ? 10.166 8.918 -23.437 1.00 96.00 120 LYS A O 1
ATOM 949 N N . LEU A 1 121 ? 11.900 10.276 -22.996 1.00 95.88 121 LEU A N 1
ATOM 950 C CA . LEU A 1 121 ? 12.551 9.342 -22.079 1.00 95.88 121 LEU A CA 1
ATOM 951 C C . LEU A 1 121 ? 11.645 8.982 -20.897 1.00 95.88 121 LEU A C 1
ATOM 953 O O . LEU A 1 121 ? 11.556 7.817 -20.531 1.00 95.88 121 LEU A O 1
ATOM 957 N N . LEU A 1 122 ? 10.961 9.968 -20.310 1.00 94.75 122 LEU A N 1
ATOM 958 C CA . LEU A 1 122 ? 10.026 9.715 -19.214 1.00 94.75 122 LEU A CA 1
ATOM 959 C C . LEU A 1 122 ? 8.910 8.748 -19.635 1.00 94.75 122 LEU A C 1
ATOM 961 O O . LEU A 1 122 ? 8.601 7.820 -18.894 1.00 94.75 122 LEU A O 1
ATOM 965 N N . TRP A 1 123 ? 8.327 8.952 -20.816 1.00 95.44 123 TRP A N 1
ATOM 966 C CA . TRP A 1 123 ? 7.278 8.085 -21.344 1.00 95.44 123 TRP A CA 1
ATOM 967 C C . TRP A 1 123 ? 7.768 6.648 -21.557 1.00 95.44 123 TRP A C 1
ATOM 969 O O . TRP A 1 123 ? 7.117 5.714 -21.088 1.00 95.44 123 TRP A O 1
ATOM 979 N N . GLU A 1 124 ? 8.943 6.468 -22.167 1.00 94.56 124 GLU A N 1
ATOM 980 C CA . GLU A 1 124 ? 9.566 5.146 -22.352 1.00 94.56 124 GLU A CA 1
ATOM 981 C C . GLU A 1 124 ? 9.846 4.454 -21.010 1.00 94.56 124 GLU A C 1
ATOM 983 O O . GLU A 1 124 ? 9.563 3.273 -20.826 1.00 94.56 124 GLU A O 1
ATOM 988 N N . VAL A 1 125 ? 10.333 5.197 -20.013 1.00 94.75 125 VAL A N 1
ATOM 989 C CA . VAL A 1 125 ? 10.597 4.651 -18.674 1.00 94.75 125 VAL A CA 1
ATOM 990 C C . VAL A 1 125 ? 9.312 4.202 -17.973 1.00 94.75 125 VAL A C 1
ATOM 992 O O . VAL A 1 125 ? 9.310 3.181 -17.284 1.00 94.75 125 VAL A O 1
ATOM 995 N N . LEU A 1 126 ? 8.216 4.947 -18.134 1.00 92.38 126 LEU A N 1
ATOM 996 C CA . LEU A 1 126 ? 6.929 4.637 -17.503 1.00 92.38 126 LEU A CA 1
ATOM 997 C C . LEU A 1 126 ? 6.175 3.498 -18.200 1.00 92.38 126 LEU A C 1
ATOM 999 O O . LEU A 1 126 ? 5.457 2.757 -17.532 1.00 92.38 126 LEU A O 1
ATOM 1003 N N . THR A 1 127 ? 6.333 3.363 -19.518 1.00 91.00 127 THR A N 1
ATOM 1004 C CA . THR A 1 127 ? 5.630 2.364 -20.345 1.00 91.00 127 THR A CA 1
ATOM 1005 C C . THR A 1 127 ? 6.484 1.146 -20.703 1.00 91.00 127 THR A C 1
ATOM 1007 O O . THR A 1 127 ? 5.993 0.221 -21.348 1.00 91.00 127 THR A O 1
ATOM 1010 N N . GLY A 1 128 ? 7.742 1.125 -20.260 1.00 89.44 128 GLY A N 1
ATOM 1011 C CA . GLY A 1 128 ? 8.690 0.051 -20.524 1.00 89.44 128 GLY A CA 1
ATOM 1012 C C . GLY A 1 128 ? 8.290 -1.310 -19.946 1.00 89.44 128 GLY A C 1
ATOM 1013 O O . GLY A 1 128 ? 7.368 -1.454 -19.140 1.00 89.44 128 GLY A O 1
ATOM 1014 N N . ALA A 1 129 ? 9.034 -2.335 -20.359 1.00 87.38 129 ALA A N 1
ATOM 1015 C CA . ALA A 1 129 ? 8.692 -3.738 -20.139 1.00 87.38 129 ALA A CA 1
ATOM 1016 C C . ALA A 1 129 ? 8.665 -4.187 -18.667 1.00 87.38 129 ALA A C 1
ATOM 1018 O O . ALA A 1 129 ? 8.061 -5.218 -18.382 1.00 87.38 129 ALA A O 1
ATOM 1019 N N . ALA A 1 130 ? 9.306 -3.463 -17.741 1.00 86.62 130 ALA A N 1
ATOM 1020 C CA . ALA A 1 130 ? 9.207 -3.707 -16.304 1.00 86.62 130 ALA A CA 1
ATOM 1021 C C . ALA A 1 130 ? 8.060 -2.861 -15.712 1.00 86.62 130 ALA A C 1
ATOM 1023 O O . ALA A 1 130 ? 8.269 -1.689 -15.382 1.00 86.62 130 ALA A O 1
ATOM 1024 N N . PRO A 1 131 ? 6.846 -3.410 -15.507 1.00 84.31 131 PRO A N 1
ATOM 1025 C CA . PRO A 1 131 ? 5.679 -2.601 -15.169 1.00 84.31 131 PRO A CA 1
ATOM 1026 C C . PRO A 1 131 ? 5.752 -2.135 -13.713 1.00 84.31 131 PRO A C 1
ATOM 1028 O O . PRO A 1 131 ? 5.836 -2.957 -12.803 1.00 84.31 131 PRO A O 1
ATOM 1031 N N . ALA A 1 132 ? 5.700 -0.826 -13.469 1.00 89.69 132 ALA A N 1
ATOM 1032 C CA . ALA A 1 132 ? 5.762 -0.262 -12.114 1.00 89.69 132 ALA A CA 1
ATOM 1033 C C . ALA A 1 132 ? 4.384 -0.164 -11.419 1.00 89.69 132 ALA A C 1
ATOM 1035 O O . ALA A 1 132 ? 4.302 0.280 -10.273 1.00 89.69 132 ALA A O 1
ATOM 1036 N N . LEU A 1 133 ? 3.300 -0.585 -12.085 1.00 90.38 133 LEU A N 1
ATOM 1037 C CA . LEU A 1 133 ? 1.931 -0.463 -11.571 1.00 90.38 133 LEU A CA 1
ATOM 1038 C C . LEU A 1 133 ? 1.709 -1.304 -10.305 1.00 90.38 133 LEU A C 1
ATOM 1040 O O . LEU A 1 133 ? 1.234 -0.779 -9.305 1.00 90.38 133 LEU A O 1
ATOM 1044 N N . ALA A 1 134 ? 2.102 -2.582 -10.316 1.00 92.12 134 ALA A N 1
ATOM 1045 C CA . ALA A 1 134 ? 1.941 -3.473 -9.165 1.00 92.12 134 ALA A CA 1
ATOM 1046 C C . ALA A 1 134 ? 2.678 -2.974 -7.900 1.00 92.12 134 ALA A C 1
ATOM 1048 O O . ALA A 1 134 ? 2.033 -2.858 -6.852 1.00 92.12 134 ALA A O 1
ATOM 1049 N N . PRO A 1 135 ? 3.980 -2.609 -7.945 1.00 93.62 135 PRO A N 1
ATOM 1050 C CA . PRO A 1 135 ? 4.622 -2.002 -6.780 1.00 93.62 135 PRO A CA 1
ATOM 1051 C C . PRO A 1 135 ? 4.033 -0.619 -6.440 1.00 93.62 135 PRO A C 1
ATOM 1053 O O . PRO A 1 135 ? 3.953 -0.266 -5.267 1.00 93.62 135 PRO A O 1
ATOM 1056 N N . GLY A 1 136 ? 3.529 0.146 -7.414 1.00 95.12 136 GLY A N 1
ATOM 1057 C CA . GLY A 1 136 ? 2.795 1.391 -7.154 1.00 95.12 136 GLY A CA 1
ATOM 1058 C C . GLY A 1 136 ? 1.505 1.180 -6.347 1.00 95.12 136 GLY A C 1
ATOM 1059 O O . GLY A 1 136 ? 1.277 1.867 -5.350 1.00 95.12 136 GLY A O 1
ATOM 1060 N N . LEU A 1 137 ? 0.694 0.183 -6.717 1.00 96.00 137 LEU A N 1
ATOM 1061 C CA . LEU A 1 137 ? -0.524 -0.196 -5.994 1.00 96.00 137 LEU A CA 1
ATOM 1062 C C . LEU A 1 137 ? -0.206 -0.636 -4.563 1.00 96.00 137 LEU A C 1
ATOM 1064 O O . LEU A 1 137 ? -0.876 -0.198 -3.629 1.00 96.00 137 LEU A O 1
ATOM 1068 N N . LEU A 1 138 ? 0.851 -1.424 -4.352 1.00 96.81 138 LEU A N 1
ATOM 1069 C CA . LEU A 1 138 ? 1.280 -1.808 -3.002 1.00 96.81 138 LEU A CA 1
ATOM 1070 C C . LEU A 1 138 ? 1.760 -0.620 -2.163 1.00 96.81 138 LEU A C 1
ATOM 1072 O O . LEU A 1 138 ? 1.453 -0.546 -0.969 1.00 96.81 138 LEU A O 1
ATOM 1076 N N . ALA A 1 139 ? 2.461 0.339 -2.773 1.00 98.00 139 ALA A N 1
ATOM 1077 C CA . ALA A 1 139 ? 2.825 1.578 -2.094 1.00 98.00 139 ALA A CA 1
ATOM 1078 C C . ALA A 1 139 ? 1.568 2.355 -1.665 1.00 98.00 139 ALA A C 1
ATOM 1080 O O . ALA A 1 139 ? 1.487 2.813 -0.522 1.00 98.00 139 ALA A O 1
ATOM 1081 N N . GLN A 1 140 ? 0.552 2.433 -2.533 1.00 98.06 140 GLN A N 1
ATOM 1082 C CA . GLN A 1 140 ? -0.741 3.038 -2.211 1.00 98.06 140 GLN A CA 1
ATOM 1083 C C . GLN A 1 140 ? -1.470 2.295 -1.079 1.00 98.06 140 GLN A C 1
ATOM 1085 O O . GLN A 1 140 ? -1.998 2.950 -0.181 1.00 98.06 140 GLN A O 1
ATOM 1090 N N . VAL A 1 141 ? -1.471 0.956 -1.062 1.00 98.50 141 VAL A N 1
ATOM 1091 C CA . VAL A 1 141 ? -2.024 0.157 0.052 1.00 98.50 141 VAL A CA 1
ATOM 1092 C C . VAL A 1 141 ? -1.348 0.541 1.369 1.00 98.50 141 VAL A C 1
ATOM 1094 O O . VAL A 1 141 ? -2.033 0.812 2.357 1.00 98.50 141 VAL A O 1
ATOM 1097 N N . GLY A 1 142 ? -0.014 0.635 1.373 1.00 98.38 142 GLY A N 1
ATOM 1098 C CA . GLY A 1 142 ? 0.755 1.074 2.537 1.00 98.38 142 GLY A CA 1
ATOM 1099 C C . GLY A 1 142 ? 0.356 2.477 3.002 1.00 98.38 142 GLY A C 1
ATOM 1100 O O . GLY A 1 142 ? 0.075 2.684 4.181 1.00 98.38 142 GLY A O 1
ATOM 1101 N N . LEU A 1 143 ? 0.245 3.438 2.081 1.00 98.56 143 LEU A N 1
ATOM 1102 C CA . LEU A 1 143 ? -0.172 4.808 2.399 1.00 98.56 143 LEU A CA 1
ATOM 1103 C C . LEU A 1 143 ? -1.597 4.885 2.954 1.00 98.56 143 LEU A C 1
ATOM 1105 O O . LEU A 1 143 ? -1.823 5.560 3.957 1.00 98.56 143 LEU A O 1
ATOM 1109 N N . LEU A 1 144 ? -2.552 4.175 2.353 1.00 98.62 144 LEU A N 1
ATOM 1110 C CA . LEU A 1 144 ? -3.937 4.132 2.826 1.00 98.62 144 LEU A CA 1
ATOM 1111 C C . LEU A 1 144 ? -4.042 3.472 4.207 1.00 98.62 144 LEU A C 1
ATOM 1113 O O . LEU A 1 144 ? -4.783 3.950 5.067 1.00 98.62 144 LEU A O 1
ATOM 1117 N N . GLY A 1 145 ? -3.255 2.426 4.467 1.00 98.31 145 GLY A N 1
ATOM 1118 C CA . GLY A 1 145 ? -3.154 1.818 5.791 1.00 98.31 145 GLY A CA 1
ATOM 1119 C C . GLY A 1 145 ? -2.514 2.745 6.831 1.00 98.31 145 GLY A C 1
ATOM 1120 O O . GLY A 1 145 ? -2.981 2.834 7.970 1.00 98.31 145 GLY A O 1
ATOM 1121 N N . LEU A 1 146 ? -1.486 3.510 6.455 1.00 98.38 146 LEU A N 1
ATOM 1122 C CA . LEU A 1 146 ? -0.910 4.542 7.321 1.00 98.38 146 LEU A CA 1
ATOM 1123 C C . LEU A 1 146 ? -1.929 5.649 7.618 1.00 98.38 146 LEU A C 1
ATOM 1125 O O . LEU A 1 146 ? -2.097 5.999 8.789 1.00 98.38 146 LEU A O 1
ATOM 1129 N N . ALA A 1 147 ? -2.658 6.121 6.602 1.00 98.00 147 ALA A N 1
ATOM 1130 C CA . ALA A 1 147 ? -3.745 7.088 6.739 1.00 98.00 147 ALA A CA 1
ATOM 1131 C C . ALA A 1 147 ? -4.857 6.561 7.657 1.00 98.00 147 ALA A C 1
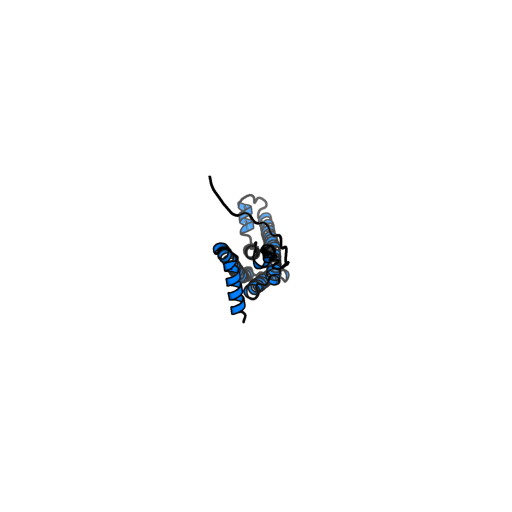ATOM 1133 O O . ALA A 1 147 ? -5.312 7.288 8.539 1.00 98.00 147 ALA A O 1
ATOM 1134 N N . TYR A 1 148 ? -5.217 5.276 7.549 1.00 97.56 148 TYR A N 1
ATOM 1135 C CA . TYR A 1 148 ? -6.150 4.632 8.475 1.00 97.56 148 TYR A CA 1
ATOM 1136 C C . TYR A 1 148 ? -5.673 4.769 9.924 1.00 97.56 148 TYR A C 1
ATOM 1138 O O . TYR A 1 148 ? -6.446 5.129 10.807 1.00 97.56 148 TYR A O 1
ATOM 1146 N N . THR A 1 149 ? -4.385 4.544 10.191 1.00 96.81 149 THR A N 1
ATOM 1147 C CA . THR A 1 149 ? -3.853 4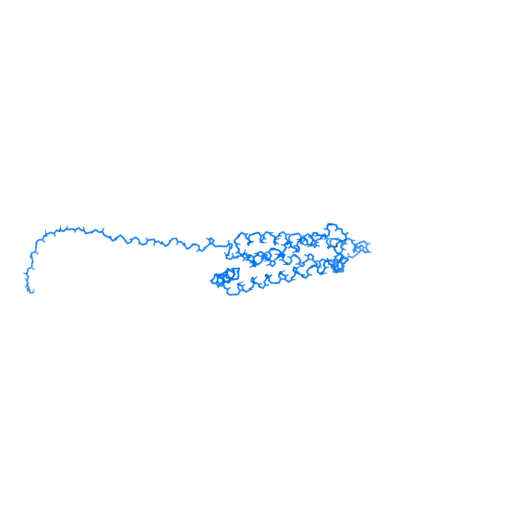.675 11.555 1.00 96.81 149 THR A CA 1
ATOM 1148 C C . THR A 1 149 ? -3.556 6.113 11.976 1.00 96.81 149 THR A C 1
ATOM 1150 O O . THR A 1 149 ? -3.234 6.331 13.148 1.00 96.81 149 THR A O 1
ATOM 1153 N N . TYR A 1 150 ? -3.618 7.097 11.079 1.00 95.31 150 TYR A N 1
ATOM 1154 C CA . TYR A 1 150 ? -3.268 8.477 11.398 1.00 95.31 150 TYR A CA 1
ATOM 1155 C C . TYR A 1 150 ? -4.236 9.049 12.439 1.00 95.31 150 TYR A C 1
ATOM 1157 O O . TYR A 1 150 ? -5.455 8.955 12.306 1.00 95.31 150 TYR A O 1
ATOM 1165 N N . GLN A 1 151 ? -3.662 9.569 13.528 1.00 92.06 151 GLN A N 1
ATOM 1166 C CA . GLN A 1 151 ? -4.383 10.046 14.714 1.00 92.06 151 GLN A CA 1
ATOM 1167 C C . GLN A 1 151 ? -5.471 9.090 15.256 1.00 92.06 151 GLN A C 1
ATOM 1169 O O . GLN A 1 151 ? -6.409 9.524 15.918 1.00 92.06 151 GLN A O 1
ATOM 1174 N N . HIS A 1 152 ? -5.321 7.780 15.037 1.00 92.69 152 HIS A N 1
ATOM 1175 C CA . HIS A 1 152 ? -6.334 6.798 15.411 1.00 92.69 152 HIS A CA 1
ATOM 1176 C C . HIS A 1 152 ? -6.639 6.820 16.931 1.00 92.69 152 HIS A C 1
ATOM 1178 O O . HIS A 1 152 ? -5.704 6.677 17.726 1.00 92.69 152 HIS A O 1
ATOM 1184 N N . PRO A 1 153 ? -7.912 6.896 17.383 1.00 90.00 153 PRO A N 1
ATOM 1185 C CA . PRO A 1 153 ? -8.288 7.019 18.794 1.00 90.00 153 PRO A CA 1
ATOM 1186 C C . PRO A 1 153 ? -7.743 5.876 19.638 1.00 90.00 153 PRO A C 1
ATOM 1188 O O . PRO A 1 153 ? -7.093 6.122 20.644 1.00 90.00 153 PRO A O 1
ATOM 1191 N N . GLY A 1 154 ? -7.868 4.634 19.154 1.00 88.81 154 GLY A N 1
ATOM 1192 C CA . GLY A 1 154 ? -7.271 3.447 19.786 1.00 88.81 154 GLY A CA 1
ATOM 1193 C C . GLY A 1 154 ? -5.739 3.473 19.949 1.00 88.81 154 GLY A C 1
ATOM 1194 O O . GLY A 1 154 ? -5.189 2.651 20.681 1.00 88.81 154 GLY A O 1
ATOM 1195 N N . LEU A 1 155 ? -5.027 4.404 19.303 1.00 89.56 155 LEU A N 1
ATOM 1196 C CA . LEU A 1 155 ? -3.598 4.664 19.519 1.00 89.56 155 LEU A CA 1
ATOM 1197 C C . LEU A 1 155 ? -3.343 5.881 20.430 1.00 89.56 155 LEU A C 1
ATOM 1199 O O . LEU A 1 155 ? -2.302 5.922 21.092 1.00 89.56 155 LEU A O 1
ATOM 1203 N N . ASN A 1 156 ? -4.299 6.813 20.494 1.00 85.38 156 ASN A N 1
ATOM 1204 C CA . ASN A 1 156 ? -4.205 8.130 21.126 1.00 85.38 156 ASN A CA 1
ATOM 1205 C C . ASN A 1 156 ? -4.873 8.242 22.512 1.00 85.38 156 ASN A C 1
ATOM 1207 O O . ASN A 1 156 ? -4.800 9.313 23.112 1.00 85.38 156 ASN A O 1
ATOM 1211 N N . GLU A 1 157 ? -5.463 7.170 23.058 1.00 67.00 157 GLU A N 1
ATOM 1212 C CA . GLU A 1 157 ? -6.252 7.182 24.314 1.00 67.00 157 GLU A CA 1
ATOM 1213 C C . GLU A 1 157 ? -5.554 7.818 25.541 1.00 67.00 157 GLU A C 1
ATOM 1215 O O . GLU A 1 157 ? -6.225 8.179 26.501 1.00 67.00 157 GLU A O 1
ATOM 1220 N N . ARG A 1 158 ? -4.230 8.044 25.520 1.00 56.09 158 ARG A N 1
ATOM 1221 C CA . ARG A 1 158 ? -3.524 8.780 26.587 1.00 56.09 158 ARG A CA 1
ATOM 1222 C C . ARG A 1 158 ? -3.830 10.283 26.656 1.00 56.09 158 ARG A C 1
ATOM 1224 O O . ARG A 1 158 ? -3.562 10.867 27.696 1.00 56.09 158 ARG A O 1
ATOM 1231 N N . LYS A 1 159 ? -4.359 10.918 25.604 1.00 50.38 159 LYS A N 1
ATOM 1232 C CA . LYS A 1 159 ? -4.617 12.376 25.609 1.00 50.38 159 LYS A CA 1
ATOM 1233 C C . LYS A 1 159 ? -5.951 12.789 26.249 1.00 50.38 159 LYS A C 1
ATOM 1235 O O . LYS A 1 159 ? -6.115 13.964 26.545 1.00 50.38 159 LYS A O 1
ATOM 1240 N N . HIS A 1 160 ? -6.874 11.852 26.481 1.00 46.56 160 HIS A N 1
ATOM 1241 C CA . HIS A 1 160 ? -8.213 12.132 27.027 1.00 46.56 160 HIS A CA 1
ATOM 1242 C C . HIS A 1 160 ? -8.477 11.488 28.393 1.00 46.56 160 HIS A C 1
ATOM 1244 O O . HIS A 1 160 ? -9.628 11.428 28.823 1.00 46.56 160 HIS A O 1
ATOM 1250 N N . ALA A 1 161 ? -7.442 11.014 29.097 1.00 55.00 161 ALA A N 1
ATOM 1251 C CA . ALA A 1 161 ? -7.581 10.801 30.532 1.00 55.00 161 ALA A CA 1
ATOM 1252 C C . ALA A 1 161 ? -7.867 12.177 31.141 1.00 55.00 161 ALA A C 1
ATOM 1254 O O . ALA A 1 161 ? -6.986 13.036 31.161 1.00 55.00 161 ALA A O 1
ATOM 1255 N N . LEU A 1 162 ? -9.130 12.407 31.505 1.00 56.22 162 LEU A N 1
ATOM 1256 C CA . LEU A 1 162 ? -9.573 13.618 32.181 1.00 56.22 162 LEU A CA 1
ATOM 1257 C C . LEU A 1 162 ? -8.581 13.915 33.317 1.00 56.22 162 LEU A C 1
ATOM 1259 O O . LEU A 1 162 ? -8.178 12.967 34.004 1.00 56.22 162 LEU A O 1
ATOM 1263 N N . PRO A 1 163 ? -8.156 15.178 33.515 1.00 60.34 163 PRO A N 1
ATOM 1264 C CA . PRO A 1 163 ? -7.442 15.523 34.736 1.00 60.34 163 PRO A CA 1
ATOM 1265 C C . PRO A 1 163 ? -8.268 15.001 35.919 1.00 60.34 163 PRO A C 1
ATOM 1267 O O . PRO A 1 163 ? -9.502 15.044 35.832 1.00 60.34 163 PRO A O 1
ATOM 1270 N N . PRO A 1 164 ? -7.632 14.455 36.975 1.00 64.19 164 PRO A N 1
ATOM 1271 C CA . PRO A 1 164 ? -8.366 14.032 38.158 1.00 64.19 164 PRO A CA 1
ATOM 1272 C C . PRO A 1 164 ? -9.283 15.186 38.549 1.00 64.19 164 PRO A C 1
ATOM 1274 O O . PRO A 1 164 ? -8.820 16.318 38.706 1.00 64.19 164 PRO A O 1
ATOM 1277 N N . THR A 1 165 ? -10.593 14.925 38.587 1.00 64.81 165 THR A N 1
ATOM 1278 C CA . THR A 1 165 ? -11.557 15.891 39.110 1.00 64.81 165 THR A CA 1
ATOM 1279 C C . THR A 1 165 ? -11.009 16.345 40.453 1.00 64.81 165 THR A C 1
ATOM 1281 O O . THR A 1 165 ? -10.718 15.461 41.263 1.00 64.81 165 THR A O 1
ATOM 1284 N N . PRO A 1 166 ? -10.799 17.654 40.691 1.00 65.50 166 PRO A N 1
ATOM 1285 C CA . PRO A 1 166 ? -10.396 18.105 42.009 1.00 65.50 166 PRO A CA 1
ATOM 1286 C C . PRO A 1 166 ? -11.438 17.564 42.983 1.00 65.50 166 PRO A C 1
ATOM 1288 O O . PRO A 1 166 ? -12.622 17.890 42.870 1.00 65.50 166 PRO A O 1
ATOM 1291 N N . GLU A 1 167 ? -11.017 16.643 43.849 1.00 63.25 167 GLU A N 1
ATOM 1292 C CA . GLU A 1 167 ? -11.851 16.133 44.923 1.00 63.25 167 GLU A CA 1
ATOM 1293 C C . GLU A 1 167 ? -12.265 17.349 45.743 1.00 63.25 167 GLU A C 1
ATOM 1295 O O . GLU A 1 167 ? -11.455 17.952 46.445 1.00 63.25 167 GLU A O 1
ATOM 1300 N N . PHE A 1 168 ? -13.524 17.760 45.606 1.00 62.72 168 PHE A N 1
ATOM 1301 C CA . PHE A 1 168 ? -14.117 18.687 46.548 1.00 62.72 168 PHE A CA 1
ATOM 1302 C C . PHE A 1 168 ? -14.243 17.906 47.853 1.00 62.72 168 PHE A C 1
ATOM 1304 O O . PHE A 1 168 ? -15.178 17.128 48.044 1.00 62.72 168 PHE A O 1
ATOM 1311 N N . SER A 1 169 ? -13.243 18.052 48.719 1.00 56.91 169 SER A N 1
ATOM 1312 C CA . SER A 1 169 ? -13.250 17.520 50.069 1.00 56.91 169 SER A CA 1
ATOM 1313 C C . SER A 1 169 ? -14.379 18.198 50.838 1.00 56.91 169 SER A C 1
ATOM 1315 O O . SER A 1 169 ? -14.241 19.275 51.409 1.00 56.91 169 SER A O 1
ATOM 1317 N N . THR A 1 170 ? -15.549 17.565 50.851 1.00 56.47 170 THR A N 1
ATOM 1318 C CA . THR A 1 170 ? -16.595 17.895 51.811 1.00 56.47 170 THR A CA 1
ATOM 1319 C C . THR A 1 170 ? -16.150 17.377 53.174 1.00 56.47 170 THR A C 1
ATOM 1321 O O . THR A 1 170 ? -16.560 16.298 53.605 1.00 56.47 170 THR A O 1
ATOM 1324 N N . THR A 1 171 ? -15.293 18.124 53.868 1.00 52.94 171 THR A N 1
ATOM 1325 C CA . THR A 1 171 ? -15.087 17.963 55.309 1.00 52.94 171 THR A CA 1
ATOM 1326 C C . THR A 1 171 ? -16.343 18.446 56.025 1.00 52.94 171 THR A C 1
ATOM 1328 O O . THR A 1 171 ? -16.474 19.580 56.476 1.00 52.94 171 THR A O 1
ATOM 1331 N N . ARG A 1 172 ? -17.326 17.548 56.094 1.00 54.78 172 ARG A N 1
ATOM 1332 C CA . ARG A 1 172 ? -18.437 17.638 57.032 1.00 54.78 172 ARG A CA 1
ATOM 1333 C C . ARG A 1 172 ? -17.965 17.053 58.360 1.00 54.78 172 ARG A C 1
ATOM 1335 O O . ARG A 1 172 ? -17.814 15.841 58.467 1.00 54.78 172 ARG A O 1
ATOM 1342 N N . GLY A 1 173 ? -17.839 17.914 59.365 1.00 50.97 173 GLY A N 1
ATOM 1343 C CA . GLY A 1 173 ? -17.941 17.521 60.766 1.00 50.97 173 GLY A CA 1
ATOM 1344 C C . GLY A 1 173 ? -16.908 18.170 61.672 1.00 50.97 173 GLY A C 1
ATOM 1345 O O . GLY A 1 173 ? -15.802 17.667 61.769 1.00 50.97 173 GLY A O 1
ATOM 1346 N N . GLU A 1 174 ? -17.321 19.196 62.416 1.00 51.50 174 GLU A N 1
ATOM 1347 C CA . GLU A 1 174 ? -17.045 19.210 63.852 1.00 51.50 174 GLU A CA 1
ATOM 1348 C C . GLU A 1 174 ? -18.058 20.089 64.590 1.00 51.50 174 GLU A C 1
ATOM 1350 O O . GLU A 1 174 ? -18.130 21.308 64.454 1.00 51.50 174 GLU A O 1
ATOM 1355 N N . THR A 1 175 ? -18.905 19.410 65.354 1.00 54.88 175 THR A N 1
ATOM 1356 C CA . THR A 1 175 ? -19.732 19.967 66.415 1.00 54.88 175 THR A CA 1
ATOM 1357 C C . THR A 1 175 ? -18.827 20.394 67.567 1.00 54.88 175 THR A C 1
ATOM 1359 O O . THR A 1 175 ? -18.167 19.532 68.146 1.00 54.88 175 THR A O 1
ATOM 1362 N N . SER A 1 176 ? -18.848 21.667 67.971 1.00 50.66 176 SER A N 1
ATOM 1363 C CA . SER A 1 176 ? -18.332 22.055 69.285 1.00 50.66 176 SER A CA 1
ATOM 1364 C C . SER A 1 176 ? -19.310 22.945 70.046 1.00 50.66 176 SER A C 1
ATOM 1366 O O . SER A 1 176 ? -19.749 24.003 69.603 1.00 50.66 176 SER A O 1
ATOM 1368 N N . LYS A 1 177 ? -19.661 22.390 71.198 1.00 50.06 177 LYS A N 1
ATOM 1369 C CA . LYS A 1 177 ? -20.427 22.878 72.334 1.00 50.06 177 LYS A CA 1
ATOM 1370 C C . LYS A 1 177 ? -19.976 24.252 72.865 1.00 50.06 177 LYS A C 1
ATOM 1372 O O . LYS A 1 177 ? -18.792 24.504 73.028 1.00 50.06 177 LYS A O 1
ATOM 1377 N N . THR A 1 178 ? -20.984 25.016 73.293 1.00 50.38 178 THR A N 1
ATOM 1378 C CA . THR A 1 178 ? -21.015 25.865 74.500 1.00 50.38 178 THR A CA 1
ATOM 1379 C C . THR A 1 178 ? -20.066 27.066 74.580 1.00 50.38 178 THR A C 1
ATOM 1381 O O . THR A 1 178 ? -18.943 26.938 75.049 1.00 50.38 178 THR A O 1
ATOM 1384 N N . GLN A 1 179 ? -20.608 28.271 74.371 1.00 52.22 179 GLN A N 1
ATOM 1385 C CA . GLN A 1 179 ? -20.339 29.385 75.285 1.00 52.22 179 GLN A CA 1
ATOM 1386 C C . GLN A 1 179 ? -21.621 30.161 75.600 1.00 52.22 179 GLN A C 1
ATOM 1388 O O . GLN A 1 179 ? -22.328 30.669 74.736 1.00 52.22 179 GLN A O 1
ATOM 1393 N N . HIS A 1 180 ? -21.894 30.180 76.895 1.00 46.28 180 HIS A N 1
ATOM 1394 C CA . HIS A 1 180 ? -22.870 30.962 77.621 1.00 46.28 180 HIS A CA 1
ATOM 1395 C C . HIS A 1 180 ? -22.214 32.309 77.935 1.00 46.28 180 HIS A C 1
ATOM 1397 O O . HIS A 1 180 ? -21.251 32.311 78.693 1.00 46.28 180 HIS A O 1
ATOM 1403 N N . VAL A 1 181 ? -22.707 33.425 77.388 1.00 57.44 181 VAL A N 1
ATOM 1404 C CA . VAL A 1 181 ? -22.577 34.740 78.037 1.00 57.44 181 VAL A CA 1
ATOM 1405 C C . VAL A 1 181 ? -23.859 35.540 77.819 1.00 57.44 181 VAL A C 1
ATOM 1407 O O . VAL A 1 181 ? -24.297 35.813 76.706 1.00 57.44 181 VAL A O 1
ATOM 1410 N N . MET A 1 182 ? -24.441 35.832 78.968 1.00 47.91 182 MET A N 1
ATOM 1411 C CA . MET A 1 182 ? -25.566 36.681 79.315 1.00 47.91 182 MET A CA 1
ATOM 1412 C C . MET A 1 182 ? -25.265 38.150 78.978 1.00 47.91 182 MET A C 1
ATOM 1414 O O . MET A 1 182 ? -24.140 38.601 79.177 1.00 47.91 182 MET A O 1
ATOM 1418 N N . GLY A 1 183 ? -26.255 38.906 78.508 1.00 49.22 183 GLY A N 1
ATOM 1419 C CA . GLY A 1 183 ? -26.092 40.335 78.245 1.00 49.22 183 GLY A CA 1
ATOM 1420 C C . GLY A 1 183 ? -27.374 40.973 77.733 1.00 49.22 183 GLY A C 1
ATOM 1421 O O . GLY A 1 183 ? -27.558 41.118 76.529 1.00 49.22 183 GLY A O 1
ATOM 1422 N N . ASP A 1 184 ? -28.253 41.305 78.673 1.00 52.56 184 ASP A N 1
ATOM 1423 C CA . ASP A 1 184 ? -29.465 42.100 78.498 1.00 52.56 184 ASP A CA 1
ATOM 1424 C C . ASP A 1 184 ? -29.226 43.392 77.705 1.00 52.56 184 ASP A C 1
ATOM 1426 O O . ASP A 1 184 ? -28.272 44.123 77.969 1.00 52.56 184 ASP A O 1
ATOM 1430 N N . ASN A 1 185 ? -30.170 43.746 76.827 1.00 56.97 185 ASN A N 1
ATOM 1431 C CA . ASN A 1 185 ? -30.509 45.154 76.628 1.00 56.97 185 ASN A CA 1
ATOM 1432 C C . ASN A 1 185 ? -31.961 45.325 76.142 1.00 56.97 185 ASN A C 1
ATOM 1434 O O . ASN A 1 185 ? -32.229 45.219 74.940 1.00 56.97 185 ASN A O 1
ATOM 1438 N N . PRO A 1 186 ? -32.922 45.587 77.044 1.00 55.75 186 PRO A N 1
ATOM 1439 C CA . PRO A 1 186 ? -34.255 45.996 76.663 1.00 55.75 186 PRO A CA 1
ATOM 1440 C C . PRO A 1 186 ? -34.375 47.527 76.609 1.00 55.75 186 PRO A C 1
ATOM 1442 O O . PRO A 1 186 ? -34.275 48.224 77.614 1.00 55.75 186 PRO A O 1
ATOM 1445 N N . SER A 1 187 ? -34.832 47.987 75.445 1.00 54.44 187 SER A N 1
ATOM 1446 C CA . SER A 1 187 ? -35.891 48.991 75.290 1.00 54.44 187 SER A CA 1
ATOM 1447 C C . SER A 1 187 ? -35.556 50.499 75.233 1.00 54.44 187 SER A C 1
ATOM 1449 O O . SER A 1 187 ? -34.905 51.067 76.098 1.00 54.44 187 SER A O 1
ATOM 1451 N N . ARG A 1 188 ? -36.234 51.113 74.244 1.00 49.91 188 ARG A N 1
ATOM 1452 C CA . ARG A 1 188 ? -36.939 52.415 74.230 1.00 49.91 188 ARG A CA 1
ATOM 1453 C C . ARG A 1 188 ? -36.238 53.694 73.732 1.00 49.91 188 ARG A C 1
ATOM 1455 O O . ARG A 1 188 ? -35.271 54.145 74.318 1.00 49.91 188 ARG A O 1
ATOM 1462 N N . ILE A 1 189 ? -36.902 54.274 72.710 1.00 55.81 189 ILE A N 1
ATOM 1463 C CA . ILE A 1 189 ? -37.482 55.643 72.605 1.00 55.81 189 ILE A CA 1
ATOM 1464 C C . ILE A 1 189 ? -36.512 56.770 73.004 1.00 55.81 189 ILE A C 1
ATOM 1466 O O . ILE A 1 189 ? -36.120 56.837 74.159 1.00 55.81 189 ILE A O 1
ATOM 1470 N N . SER A 1 190 ? -36.095 57.689 72.134 1.00 55.28 190 SER A N 1
ATOM 1471 C CA . SER A 1 190 ? -36.855 58.610 71.262 1.00 55.28 190 SER A CA 1
ATOM 1472 C C . SER A 1 190 ? -35.938 59.211 70.203 1.00 55.28 190 SER A C 1
ATOM 1474 O O . SER A 1 190 ? -34.785 59.516 70.588 1.00 55.28 190 SER A O 1
#

Foldseek 3Di:
DQVVVLVVVLVVQPVVDPPVLSVLLVVLLVLLLVLLVCLVVVCVVLVQPPDPVSCVLVVLSVLLNVLSVQCNRPVALVSLVVSLVSLVCQLVVLVVVLVVQLVVQLVVVCVVPVPDDDPRSVVSSCPDSSHSVSSVSSNSSSVSSNSSSVVRCSNVVVVPPPDPDPPPPPPPDDDDDDDDDDDDDDYDDD

Radius of gyration: 32.49 Å; chains: 1; bounding box: 59×75×107 Å

Secondary structure (DSSP, 8-state):
-HHHHHHHHHHHHHHHS-HHHHHHHHHHHHHHHHHHHHHHHHHHHTTTTSSGGGGHHHHHHHHHHHHHHHHHH---HHHHHHHHHHHHHHHHHHHHHHHHHHHHHHHHHHHH-TT--HHHHHHHHHHSSS--HHHHHHHHHHHHHHHHHTT-HHHHGGG-SPPPP-------------------------

Sequence (190 aa):
MILKRWFSYLKKLGVTEPHTTFFLRHVALALALLAALLTPVELVFAKHYAQPTMLIPFALVLLSVVGILGVVFNPSRQTLRLFRWVMGLLFIGSAIGVFFHLRGNLAVARDIDPTLSGLKLLWEVLTGAAPALAPGLLAQVGLLGLAYTYQHPGLNERKHALPPTPEFSTTRGETSKTQHVMGDNPSRIS